Protein AF-A0A1M7YR00-F1 (afdb_monomer)

Organism: NCBI:txid1117707

Structure (mmCIF, N/CA/C/O backbone):
data_AF-A0A1M7YR00-F1
#
_entry.id   AF-A0A1M7YR00-F1
#
loop_
_atom_site.group_PDB
_atom_site.id
_atom_site.type_symbol
_atom_site.label_atom_id
_atom_site.label_alt_id
_atom_site.label_comp_id
_atom_site.label_asym_id
_atom_site.label_entity_id
_atom_site.label_seq_id
_atom_site.pdbx_PDB_ins_code
_atom_site.Cartn_x
_atom_site.Cartn_y
_atom_site.Cartn_z
_atom_site.occupancy
_atom_site.B_iso_or_equiv
_atom_site.auth_seq_id
_atom_site.auth_comp_id
_atom_site.auth_asym_id
_atom_site.auth_atom_id
_atom_site.pdbx_PDB_model_num
ATOM 1 N N . MET A 1 1 ? 18.625 -11.834 -16.806 1.00 56.00 1 MET A N 1
ATOM 2 C CA . MET A 1 1 ? 17.921 -10.543 -16.940 1.00 56.00 1 MET A CA 1
ATOM 3 C C . MET A 1 1 ? 16.439 -10.827 -16.865 1.00 56.00 1 MET A C 1
ATOM 5 O O . MET A 1 1 ? 16.011 -11.771 -17.518 1.00 56.00 1 MET A O 1
ATOM 9 N N . ASN A 1 2 ? 15.692 -10.068 -16.066 1.00 70.50 2 ASN A N 1
ATOM 10 C CA . ASN A 1 2 ? 14.231 -10.081 -16.152 1.00 70.50 2 ASN A CA 1
ATOM 11 C C . ASN A 1 2 ? 13.837 -9.461 -17.495 1.00 70.50 2 ASN A C 1
ATOM 13 O O . ASN A 1 2 ? 14.448 -8.477 -17.911 1.00 70.50 2 ASN A O 1
ATOM 17 N N . THR A 1 3 ? 12.855 -10.032 -18.185 1.00 88.00 3 THR A N 1
ATOM 18 C CA . THR A 1 3 ? 12.328 -9.400 -19.399 1.00 88.00 3 THR A CA 1
ATOM 19 C C . THR A 1 3 ? 11.477 -8.184 -19.024 1.00 88.00 3 THR A C 1
ATOM 21 O O . THR A 1 3 ? 10.956 -8.103 -17.909 1.00 88.00 3 THR A O 1
ATOM 24 N N . ILE A 1 4 ? 11.276 -7.245 -19.956 1.00 89.19 4 ILE A N 1
ATOM 25 C CA . ILE A 1 4 ? 10.345 -6.120 -19.749 1.00 89.19 4 ILE A CA 1
ATOM 26 C C . ILE A 1 4 ? 8.955 -6.644 -19.354 1.00 89.19 4 ILE A C 1
ATOM 28 O O . ILE A 1 4 ? 8.315 -6.084 -18.471 1.00 89.19 4 ILE A O 1
ATOM 32 N N . THR A 1 5 ? 8.510 -7.761 -19.935 1.00 91.12 5 THR A N 1
ATOM 33 C CA . THR A 1 5 ? 7.241 -8.412 -19.580 1.00 91.12 5 THR A CA 1
ATOM 34 C C . THR A 1 5 ? 7.203 -8.876 -18.120 1.00 91.12 5 THR A C 1
ATOM 36 O O . THR A 1 5 ? 6.190 -8.678 -17.443 1.00 91.12 5 THR A O 1
ATOM 39 N N . ASP A 1 6 ? 8.299 -9.436 -17.601 1.00 94.12 6 ASP A N 1
ATOM 40 C CA . ASP A 1 6 ? 8.395 -9.848 -16.194 1.00 94.12 6 ASP A CA 1
ATOM 41 C C . ASP A 1 6 ? 8.349 -8.640 -15.255 1.00 94.12 6 ASP A C 1
ATOM 43 O O . ASP A 1 6 ? 7.651 -8.665 -14.239 1.00 94.12 6 ASP A O 1
ATOM 47 N N . LEU A 1 7 ? 9.060 -7.563 -15.604 1.00 94.62 7 LEU A N 1
ATOM 48 C CA . LEU A 1 7 ? 9.074 -6.323 -14.828 1.00 94.62 7 LEU A CA 1
ATOM 49 C C . LEU A 1 7 ? 7.697 -5.645 -14.816 1.00 94.62 7 LEU A C 1
ATOM 51 O O . LEU A 1 7 ? 7.225 -5.223 -13.761 1.00 94.62 7 LEU A O 1
ATOM 55 N N . VAL A 1 8 ? 7.004 -5.608 -15.958 1.00 93.94 8 VAL A N 1
ATOM 56 C CA . VAL A 1 8 ? 5.628 -5.094 -16.066 1.00 93.94 8 VAL A CA 1
ATOM 57 C C . VAL A 1 8 ? 4.658 -5.931 -15.231 1.00 93.94 8 VAL A C 1
ATOM 59 O O . VAL A 1 8 ? 3.792 -5.384 -14.548 1.00 93.94 8 VAL A O 1
ATOM 62 N N . THR A 1 9 ? 4.816 -7.255 -15.228 1.00 95.50 9 THR A N 1
ATOM 63 C CA . THR A 1 9 ? 3.995 -8.145 -14.395 1.00 95.50 9 THR A CA 1
ATOM 64 C C . THR A 1 9 ? 4.200 -7.843 -12.910 1.00 95.50 9 THR A C 1
ATOM 66 O O . THR A 1 9 ? 3.224 -7.662 -12.180 1.00 95.50 9 THR A O 1
ATOM 69 N N . GLN A 1 10 ? 5.453 -7.693 -12.472 1.00 96.06 10 GLN A N 1
ATOM 70 C CA . GLN A 1 10 ? 5.785 -7.314 -11.095 1.00 96.06 10 GLN A CA 1
ATOM 71 C C . GLN A 1 10 ? 5.244 -5.928 -10.724 1.00 96.06 10 GLN A C 1
ATOM 73 O O . GLN A 1 10 ? 4.678 -5.761 -9.641 1.00 96.06 10 GLN A O 1
ATOM 78 N N . LEU A 1 11 ? 5.345 -4.946 -11.626 1.00 95.50 11 LEU A N 1
ATOM 79 C CA . LEU A 1 11 ? 4.795 -3.603 -11.432 1.00 95.50 11 LEU A CA 1
ATOM 80 C C . LEU A 1 11 ? 3.276 -3.645 -11.228 1.00 95.50 11 LEU A C 1
ATOM 82 O O . LEU A 1 11 ? 2.754 -2.989 -10.321 1.00 95.50 11 LEU A O 1
ATOM 86 N N . ASN A 1 12 ? 2.568 -4.429 -12.042 1.00 94.94 12 ASN A N 1
ATOM 87 C CA . ASN A 1 12 ? 1.123 -4.605 -11.927 1.00 94.94 12 ASN A CA 1
ATOM 88 C C . ASN A 1 12 ? 0.747 -5.259 -10.593 1.00 94.94 12 ASN A C 1
ATOM 90 O O . ASN A 1 12 ? -0.147 -4.768 -9.900 1.00 94.94 12 ASN A O 1
ATOM 94 N N . SER A 1 13 ? 1.466 -6.307 -10.182 1.00 96.12 13 SER A N 1
ATOM 95 C CA . SER A 1 13 ? 1.266 -6.956 -8.883 1.00 96.12 13 SER A CA 1
ATOM 96 C C . SER A 1 13 ? 1.514 -6.003 -7.710 1.00 96.12 13 SER A C 1
ATOM 98 O O . SER A 1 13 ? 0.684 -5.930 -6.805 1.00 96.12 13 SER A O 1
ATOM 100 N N . ALA A 1 14 ? 2.601 -5.227 -7.729 1.00 96.19 14 ALA A N 1
ATOM 101 C CA . ALA A 1 14 ? 2.906 -4.249 -6.681 1.00 96.19 14 ALA A CA 1
ATOM 102 C C . ALA A 1 14 ? 1.862 -3.118 -6.628 1.00 96.19 14 ALA A C 1
ATOM 104 O O . ALA A 1 14 ? 1.433 -2.699 -5.550 1.00 96.19 14 ALA A O 1
ATOM 105 N N . THR A 1 15 ? 1.394 -2.659 -7.791 1.00 95.81 15 THR A N 1
ATOM 106 C CA . THR A 1 15 ? 0.331 -1.649 -7.897 1.00 95.81 15 THR A CA 1
ATOM 107 C C . THR A 1 15 ? -0.990 -2.166 -7.331 1.00 95.81 15 THR A C 1
ATOM 109 O O . THR A 1 15 ? -1.667 -1.451 -6.585 1.00 95.81 15 THR A O 1
ATOM 112 N N . GLN A 1 16 ? -1.343 -3.420 -7.628 1.00 96.50 16 GLN A N 1
ATOM 113 C CA . GLN A 1 16 ? -2.528 -4.060 -7.067 1.00 96.50 16 GLN A CA 1
ATOM 114 C C . GLN A 1 16 ? -2.396 -4.241 -5.549 1.00 96.50 16 GLN A C 1
ATOM 116 O O . GLN A 1 16 ? -3.309 -3.865 -4.818 1.00 96.50 16 GLN A O 1
ATOM 121 N N . ALA A 1 17 ? -1.236 -4.684 -5.058 1.00 96.44 17 ALA A N 1
ATOM 122 C CA . ALA A 1 17 ? -0.972 -4.811 -3.625 1.00 96.44 17 ALA A CA 1
ATOM 123 C C . ALA A 1 17 ? -1.123 -3.471 -2.882 1.00 96.44 17 ALA A C 1
ATOM 125 O O . ALA A 1 17 ? -1.706 -3.421 -1.798 1.00 96.44 17 ALA A O 1
ATOM 126 N N . LEU A 1 18 ? -0.667 -2.359 -3.475 1.00 97.25 18 LEU A N 1
ATOM 127 C CA . LEU A 1 18 ? -0.867 -1.026 -2.901 1.00 97.25 18 LEU A CA 1
ATOM 128 C C . LEU A 1 18 ? -2.353 -0.649 -2.828 1.00 97.25 18 LEU A C 1
ATOM 130 O O . LEU A 1 18 ? -2.796 -0.046 -1.847 1.00 97.25 18 LEU A O 1
ATOM 134 N N . LYS A 1 19 ? -3.127 -0.982 -3.865 1.00 96.75 19 LYS A N 1
ATOM 135 C CA . LYS A 1 19 ? -4.572 -0.728 -3.911 1.00 96.75 19 LYS A CA 1
ATOM 136 C C . LYS A 1 19 ? -5.313 -1.545 -2.851 1.00 96.75 19 LYS A C 1
ATOM 138 O O . LYS A 1 19 ? -6.115 -0.973 -2.112 1.00 96.75 19 LYS A O 1
ATOM 143 N N . ASP A 1 20 ? -4.996 -2.829 -2.734 1.00 97.75 20 ASP A N 1
ATOM 144 C CA . ASP A 1 20 ? -5.595 -3.729 -1.747 1.00 97.75 20 ASP A CA 1
ATOM 145 C C . ASP A 1 20 ? -5.273 -3.273 -0.320 1.00 97.75 20 ASP A C 1
ATOM 147 O O . ASP A 1 20 ? -6.165 -3.167 0.522 1.00 97.75 20 ASP A O 1
ATOM 151 N N . HIS A 1 21 ? -4.020 -2.885 -0.063 1.00 97.31 21 HIS A N 1
ATOM 152 C CA . HIS A 1 21 ? -3.605 -2.337 1.230 1.00 97.31 21 HIS A CA 1
ATOM 153 C C . HIS A 1 21 ? -4.358 -1.048 1.586 1.00 97.31 21 HIS A C 1
ATOM 155 O O . HIS A 1 21 ? -4.816 -0.878 2.717 1.00 97.31 21 HIS A O 1
ATOM 161 N N . ARG A 1 22 ? -4.562 -0.141 0.619 1.00 96.25 22 ARG A N 1
ATOM 162 C CA . ARG A 1 22 ? -5.374 1.074 0.825 1.00 96.25 22 ARG A CA 1
ATOM 163 C C . ARG A 1 22 ? -6.828 0.741 1.160 1.00 96.25 22 ARG A C 1
ATOM 165 O O . ARG A 1 22 ? -7.412 1.386 2.033 1.00 96.25 22 ARG A O 1
ATOM 172 N N . GLN A 1 23 ? -7.406 -0.261 0.502 1.00 97.19 23 GLN A N 1
ATOM 173 C CA . GLN A 1 23 ? -8.764 -0.718 0.788 1.00 97.19 23 GLN A CA 1
ATOM 174 C C . GLN A 1 23 ? -8.879 -1.352 2.185 1.00 97.19 23 GLN A C 1
ATOM 176 O O . GLN A 1 23 ? -9.842 -1.078 2.910 1.00 97.19 23 GLN A O 1
ATOM 181 N N . ASP A 1 24 ? -7.889 -2.140 2.607 1.00 96.69 24 ASP A N 1
ATOM 182 C CA . ASP A 1 24 ? -7.823 -2.677 3.971 1.00 96.69 24 ASP A CA 1
ATOM 183 C C . ASP A 1 24 ? -7.717 -1.547 5.007 1.00 96.69 24 ASP A C 1
ATOM 185 O O . ASP A 1 24 ? -8.474 -1.517 5.979 1.00 96.69 24 ASP A O 1
ATOM 189 N N . CYS A 1 25 ? -6.874 -0.539 4.761 1.00 97.25 25 CYS A N 1
ATOM 190 C CA . CYS A 1 25 ? -6.770 0.639 5.625 1.00 97.25 25 CYS A CA 1
ATOM 191 C C . CYS A 1 25 ? -8.104 1.391 5.746 1.00 97.25 25 CYS A C 1
ATOM 193 O O . CYS A 1 25 ? -8.496 1.786 6.848 1.00 97.25 25 CYS A O 1
ATOM 195 N N . ALA A 1 26 ? -8.844 1.551 4.644 1.00 97.00 26 ALA A N 1
ATOM 196 C CA . ALA A 1 26 ? -10.173 2.162 4.664 1.00 97.00 26 ALA A CA 1
ATOM 197 C C . ALA A 1 26 ? -11.168 1.332 5.498 1.00 97.00 26 ALA A C 1
ATOM 199 O O . ALA A 1 26 ? -11.933 1.880 6.297 1.00 97.00 26 ALA A O 1
ATOM 200 N N . THR A 1 27 ? -11.104 0.005 5.378 1.00 97.50 27 THR A N 1
ATOM 201 C CA . THR A 1 27 ? -11.935 -0.930 6.149 1.00 97.50 27 THR A CA 1
ATOM 202 C C . THR A 1 27 ? -11.626 -0.852 7.645 1.00 97.50 27 THR A C 1
ATOM 204 O O . THR A 1 27 ? -12.537 -0.690 8.459 1.00 97.50 27 THR A O 1
ATOM 207 N N . LYS A 1 28 ? -10.345 -0.879 8.034 1.00 97.44 28 LYS A N 1
ATOM 208 C CA . LYS A 1 28 ? -9.934 -0.718 9.438 1.00 97.44 28 LYS A CA 1
ATOM 209 C C . LYS A 1 28 ? -10.301 0.658 9.993 1.00 97.44 28 LYS A C 1
ATOM 211 O O . LYS A 1 28 ? -10.737 0.748 11.135 1.00 97.44 28 LYS A O 1
ATOM 216 N N . THR A 1 29 ? -10.211 1.712 9.182 1.00 97.56 29 THR A N 1
ATOM 217 C CA . THR A 1 29 ? -10.658 3.063 9.566 1.00 97.56 29 THR A CA 1
ATOM 218 C C . THR A 1 29 ? -12.148 3.085 9.902 1.00 97.56 29 THR A C 1
ATOM 220 O O . THR A 1 29 ? -12.552 3.641 10.921 1.00 97.56 29 THR A O 1
ATOM 223 N N . ARG A 1 30 ? -12.984 2.438 9.080 1.00 98.06 30 ARG A N 1
ATOM 224 C CA . ARG A 1 30 ? -14.413 2.282 9.380 1.00 98.06 30 ARG A CA 1
ATOM 225 C C . ARG A 1 30 ? -14.624 1.493 10.673 1.00 98.06 30 ARG A C 1
ATOM 227 O O . ARG A 1 30 ? -15.429 1.903 11.504 1.00 98.06 30 ARG A O 1
ATOM 234 N N . ARG A 1 31 ? -13.862 0.414 10.872 1.00 97.44 31 ARG A N 1
ATOM 235 C CA . ARG A 1 31 ? -13.944 -0.407 12.083 1.00 97.44 31 ARG A CA 1
ATOM 236 C C . ARG A 1 31 ? -13.604 0.371 13.355 1.00 97.44 31 ARG A C 1
ATOM 238 O O . ARG A 1 31 ? -14.264 0.164 14.368 1.00 97.44 31 ARG A O 1
ATOM 245 N N . VAL A 1 32 ? -12.624 1.274 13.305 1.00 98.12 32 VAL A N 1
ATOM 246 C CA . VAL A 1 32 ? -12.309 2.182 14.421 1.00 98.12 32 VAL A CA 1
ATOM 247 C C . VAL A 1 32 ? -13.533 3.019 14.793 1.00 98.12 32 VAL A C 1
ATOM 249 O O . VAL A 1 32 ? -13.934 2.992 15.949 1.00 98.12 32 VAL A O 1
ATOM 252 N N . ARG A 1 33 ? -14.204 3.652 13.821 1.00 97.81 33 ARG A N 1
ATOM 253 C CA . ARG A 1 33 ? -15.41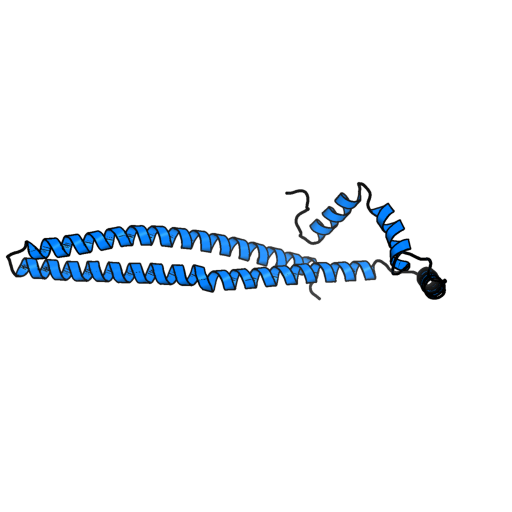1 4.469 14.077 1.00 97.81 33 ARG A CA 1
ATOM 254 C C . ARG A 1 33 ? -16.562 3.663 14.687 1.00 97.81 33 ARG A C 1
ATOM 256 O O . ARG A 1 33 ? -17.273 4.138 15.573 1.00 97.81 33 ARG A O 1
ATOM 263 N N . GLU A 1 34 ? -16.752 2.430 14.219 1.00 98.06 34 GLU A N 1
ATOM 264 C CA . GLU A 1 34 ? -17.750 1.510 14.780 1.00 98.06 34 GLU A CA 1
ATOM 265 C C . GLU A 1 34 ? -17.428 1.148 16.236 1.00 98.06 34 GLU A C 1
ATOM 267 O O . GLU A 1 34 ? -18.318 1.137 17.087 1.00 98.06 34 GLU A O 1
ATOM 272 N N . LEU A 1 35 ? -16.156 0.875 16.539 1.00 98.19 35 LEU A N 1
ATOM 273 C CA . LEU A 1 35 ? -15.712 0.578 17.899 1.00 98.19 35 LEU A CA 1
ATOM 274 C C . LEU A 1 35 ? -15.784 1.804 18.811 1.00 98.19 35 LEU A C 1
ATOM 276 O O . LEU A 1 35 ? -16.170 1.652 19.962 1.00 98.19 35 LEU A O 1
ATOM 280 N N . GLU A 1 36 ? -15.483 3.004 18.318 1.00 98.00 36 GLU A N 1
ATOM 281 C CA . GLU A 1 36 ? -15.646 4.259 19.066 1.00 98.00 36 GLU A CA 1
ATOM 282 C C . GLU A 1 36 ? -17.115 4.490 19.448 1.00 98.00 36 GLU A C 1
ATOM 284 O O . GLU A 1 36 ? -17.420 4.818 20.595 1.00 98.00 36 GLU A O 1
ATOM 289 N N . SER A 1 37 ? -18.041 4.220 18.523 1.00 98.00 37 SER A N 1
ATOM 290 C CA . SER A 1 37 ? -19.483 4.285 18.798 1.00 98.00 37 SER A CA 1
ATOM 291 C C . SER A 1 37 ? -19.906 3.243 19.841 1.00 98.00 37 SER A C 1
ATOM 293 O O . SER A 1 37 ? -20.638 3.552 20.781 1.00 98.00 37 SER A O 1
ATOM 295 N N . LYS A 1 38 ? -19.401 2.006 19.725 1.00 97.75 38 LYS A N 1
ATOM 296 C CA . LYS A 1 38 ? -19.640 0.944 20.714 1.00 97.75 38 LYS A CA 1
ATOM 297 C C . LYS A 1 38 ? -19.063 1.302 22.086 1.00 97.75 38 LYS A C 1
ATOM 299 O O . LYS A 1 38 ? -19.700 1.036 23.100 1.00 97.75 38 LYS A O 1
ATOM 304 N N . LEU A 1 39 ? -17.879 1.905 22.123 1.00 98.12 39 LEU A N 1
ATOM 305 C CA . LEU A 1 39 ? -17.224 2.334 23.352 1.00 98.12 39 LEU A CA 1
ATOM 306 C C . LEU A 1 39 ? -18.060 3.387 24.084 1.00 98.12 39 LEU A C 1
ATOM 308 O O . LEU A 1 39 ? -18.193 3.301 25.300 1.00 98.12 39 LEU A O 1
ATOM 312 N N . ALA A 1 40 ? -18.653 4.339 23.359 1.00 97.75 40 ALA A N 1
ATOM 313 C CA . ALA A 1 40 ? -19.548 5.333 23.949 1.00 97.75 40 ALA A CA 1
ATOM 314 C C . ALA A 1 40 ? -20.765 4.678 24.627 1.00 97.75 40 ALA A C 1
ATOM 316 O O . ALA A 1 40 ? -21.095 5.027 25.759 1.00 97.75 40 ALA A O 1
ATOM 317 N N . LEU A 1 41 ? -21.375 3.677 23.980 1.00 97.44 41 LEU A N 1
ATOM 318 C CA . LEU A 1 41 ? -22.480 2.908 24.566 1.00 97.44 41 LEU A CA 1
ATOM 319 C C . LEU A 1 41 ? -22.040 2.133 25.813 1.00 97.44 41 LEU A C 1
ATOM 321 O O . LEU A 1 41 ? -22.708 2.207 26.838 1.00 97.44 41 LEU A O 1
ATOM 325 N N . LEU A 1 42 ? -20.897 1.442 25.754 1.00 97.38 42 LEU A N 1
ATOM 326 C CA . LEU A 1 42 ? -20.358 0.694 26.896 1.00 97.38 42 LEU A CA 1
ATOM 327 C C . LEU A 1 42 ? -20.015 1.609 28.082 1.00 97.38 42 LEU A C 1
ATOM 329 O O . LEU A 1 42 ? -20.233 1.234 29.228 1.00 97.38 42 LEU A O 1
ATOM 333 N N . LYS A 1 43 ? -19.508 2.821 27.828 1.00 97.38 43 LYS A N 1
ATOM 334 C CA . LYS A 1 43 ? -19.265 3.816 28.883 1.00 97.38 43 LYS A CA 1
ATOM 335 C C . LYS A 1 43 ? -20.569 4.302 29.517 1.00 97.38 43 LYS A C 1
ATOM 337 O O . LYS A 1 43 ? -20.625 4.442 30.734 1.00 97.38 43 LYS A O 1
ATOM 342 N N . GLY A 1 44 ? -21.618 4.510 28.720 1.00 97.12 44 GLY A N 1
ATOM 343 C CA . GLY A 1 44 ? -22.956 4.814 29.240 1.00 97.12 44 GLY A CA 1
ATOM 344 C C . GLY A 1 44 ? -23.531 3.681 30.098 1.00 97.12 44 GLY A C 1
ATOM 345 O O . GLY A 1 44 ? -24.109 3.935 31.149 1.00 97.12 44 GLY A O 1
ATOM 346 N N . ASP A 1 45 ? -23.313 2.434 29.684 1.00 95.44 45 ASP A N 1
ATOM 347 C CA . ASP A 1 45 ? -23.753 1.225 30.386 1.00 95.44 45 ASP A CA 1
ATOM 348 C C . ASP A 1 45 ? -23.077 1.051 31.760 1.00 95.44 45 ASP A C 1
ATOM 350 O O . ASP A 1 45 ? -23.734 0.713 32.747 1.00 95.44 45 ASP A O 1
ATOM 354 N N . VAL A 1 46 ? -21.776 1.357 31.837 1.00 96.62 46 VAL A N 1
ATOM 355 C CA . VAL A 1 46 ? -21.016 1.417 33.097 1.00 96.62 46 VAL A CA 1
ATOM 356 C C . VAL A 1 46 ? -21.597 2.482 34.028 1.00 96.62 46 VAL A C 1
ATOM 358 O O . VAL A 1 46 ? -21.932 2.161 35.164 1.00 96.62 46 VAL A O 1
ATOM 361 N N . LEU A 1 47 ? -21.800 3.712 33.541 1.00 95.44 47 LEU A N 1
ATOM 362 C CA . LEU A 1 47 ? -22.369 4.805 34.344 1.00 95.44 47 LEU A CA 1
ATOM 363 C C . LEU A 1 47 ? -23.774 4.471 34.869 1.00 95.44 47 LEU A C 1
ATOM 365 O O . LEU A 1 47 ? -24.108 4.769 36.019 1.00 95.44 47 LEU A O 1
ATOM 369 N N . SER A 1 48 ? -24.603 3.833 34.039 1.00 94.38 48 SER A N 1
ATOM 370 C CA . SER A 1 48 ? -25.939 3.389 34.444 1.00 94.38 48 SER A CA 1
ATOM 371 C C . SER A 1 48 ? -25.865 2.378 35.590 1.00 94.38 48 SER A C 1
ATOM 373 O O . SER A 1 48 ? -26.594 2.520 36.569 1.00 94.38 48 SER A O 1
ATOM 375 N N . ARG A 1 49 ? -24.953 1.400 35.509 1.00 93.38 49 ARG A N 1
ATOM 376 C CA . ARG A 1 49 ? -24.753 0.390 36.563 1.00 93.38 49 ARG A CA 1
ATOM 377 C C . ARG A 1 49 ? -24.172 0.966 37.845 1.00 93.38 49 ARG A C 1
ATOM 379 O O . ARG A 1 49 ? -24.599 0.588 38.930 1.00 93.38 49 ARG A O 1
ATOM 386 N N . GLU A 1 50 ? -23.234 1.904 37.739 1.00 93.56 50 GLU A N 1
ATOM 387 C CA . GLU A 1 50 ? -22.725 2.640 38.904 1.00 93.56 50 GLU A CA 1
ATOM 388 C C . GLU A 1 50 ? -23.857 3.380 39.625 1.00 93.56 50 GLU A C 1
ATOM 390 O O . GLU A 1 50 ? -23.915 3.390 40.854 1.00 93.56 50 GLU A O 1
ATOM 395 N N . THR A 1 51 ? -24.789 3.959 38.865 1.00 93.31 51 THR A N 1
ATOM 396 C CA . THR A 1 51 ? -25.959 4.648 39.422 1.00 93.31 51 THR A CA 1
ATOM 397 C C . THR A 1 51 ? -26.937 3.666 40.072 1.00 93.31 51 THR A C 1
ATOM 399 O O . THR A 1 51 ? -27.419 3.928 41.172 1.00 93.31 51 THR A O 1
ATOM 402 N N . GLU A 1 52 ? -27.199 2.527 39.428 1.00 91.88 52 GLU A N 1
ATOM 403 C CA . GLU A 1 52 ? -28.093 1.475 39.924 1.00 91.88 52 GLU A CA 1
ATOM 404 C C . GLU A 1 52 ? -27.628 0.916 41.273 1.00 91.88 52 GLU A C 1
ATOM 406 O O . GLU A 1 52 ? -28.425 0.851 42.208 1.00 91.88 52 GLU A O 1
ATOM 411 N N . ILE A 1 53 ? -26.332 0.615 41.422 1.00 93.12 53 ILE A N 1
ATOM 412 C CA . ILE A 1 53 ? -25.755 0.099 42.676 1.00 93.12 53 ILE A CA 1
ATOM 413 C C . ILE A 1 53 ? -26.059 1.018 43.866 1.00 93.12 53 ILE A C 1
ATOM 415 O O . ILE A 1 53 ? -26.348 0.527 44.955 1.00 93.12 53 ILE A O 1
ATOM 419 N N . ASN A 1 54 ? -26.052 2.340 43.667 1.00 89.19 54 ASN A N 1
ATOM 420 C CA . ASN A 1 54 ? -26.334 3.310 44.732 1.00 89.19 54 ASN A CA 1
ATOM 421 C C . ASN A 1 54 ? -27.809 3.335 45.173 1.00 89.19 54 ASN A C 1
ATOM 423 O O . ASN A 1 54 ? -28.129 3.943 46.192 1.00 89.19 54 ASN A O 1
ATOM 427 N N . SER A 1 55 ? -28.703 2.708 44.404 1.00 90.88 55 SER A N 1
ATOM 428 C CA . SER A 1 55 ? -30.141 2.620 44.688 1.00 90.88 55 SER A CA 1
ATOM 429 C C . SER A 1 55 ? -30.582 1.265 45.252 1.00 90.88 55 SER A C 1
ATOM 431 O O . SER A 1 55 ? -31.745 1.111 45.624 1.00 90.88 55 SER A O 1
ATOM 433 N N . LEU A 1 56 ? -29.668 0.292 45.330 1.00 92.19 56 LEU A N 1
ATOM 434 C CA . LEU A 1 56 ? -29.935 -1.046 45.852 1.00 92.19 56 LEU A CA 1
ATOM 435 C C . LEU A 1 56 ? -29.710 -1.102 47.367 1.00 92.19 56 LEU A C 1
ATOM 437 O O . LEU A 1 56 ? -28.745 -0.548 47.892 1.00 92.19 56 LEU A O 1
ATOM 441 N N . PHE A 1 57 ? -30.593 -1.818 48.061 1.00 85.50 57 PHE A N 1
ATOM 442 C CA . PHE A 1 57 ? -30.547 -1.974 49.520 1.00 85.50 57 PHE A CA 1
ATOM 443 C C . PHE A 1 57 ? -30.314 -3.425 49.959 1.00 85.50 57 PHE A C 1
ATOM 445 O O . PHE A 1 57 ? -29.785 -3.652 51.046 1.00 85.50 57 PHE A O 1
ATOM 452 N N . GLU A 1 58 ? -30.657 -4.401 49.111 1.00 93.44 58 GLU A N 1
ATOM 453 C CA . GLU A 1 58 ? -30.466 -5.822 49.400 1.00 93.44 58 GLU A CA 1
ATOM 454 C C . GLU A 1 58 ? -29.028 -6.273 49.081 1.00 93.44 58 GLU A C 1
ATOM 456 O O . GLU A 1 58 ? -28.556 -6.080 47.954 1.00 93.44 58 GLU A O 1
ATOM 461 N N . PRO A 1 59 ? -28.312 -6.917 50.027 1.00 89.50 59 PRO A N 1
ATOM 462 C CA . PRO A 1 59 ? -26.919 -7.320 49.825 1.00 89.50 59 PRO A CA 1
ATOM 463 C C . PRO A 1 59 ? -26.687 -8.249 48.624 1.00 89.50 59 PRO A C 1
ATOM 465 O O . PRO A 1 59 ? -25.652 -8.148 47.967 1.00 89.50 59 PRO A O 1
ATOM 468 N N . SER A 1 60 ? -27.632 -9.146 48.316 1.00 90.75 60 SER A N 1
ATOM 469 C CA . SER A 1 60 ? -27.539 -10.054 47.161 1.00 90.75 60 SER A CA 1
ATOM 470 C C . SER A 1 60 ? -27.618 -9.319 45.823 1.00 90.75 60 SER A C 1
ATOM 472 O O . SER A 1 60 ? -26.917 -9.675 44.870 1.00 90.75 60 SER A O 1
ATOM 474 N N . ASP A 1 61 ? -28.445 -8.279 45.762 1.00 92.00 61 ASP A N 1
ATOM 475 C CA . ASP A 1 61 ? -28.681 -7.503 44.547 1.00 92.00 61 ASP A CA 1
ATOM 476 C C . ASP A 1 61 ? -27.490 -6.582 44.282 1.00 92.00 61 ASP A C 1
ATOM 478 O O . ASP A 1 61 ? -27.005 -6.503 43.153 1.00 92.00 61 ASP A O 1
ATOM 482 N N . VAL A 1 62 ? -26.936 -5.980 45.342 1.00 92.12 62 VAL A N 1
ATOM 483 C CA . VAL A 1 62 ? -25.695 -5.193 45.275 1.00 92.12 62 VAL A CA 1
ATOM 484 C C . VAL A 1 62 ? -24.551 -6.022 44.692 1.00 92.12 62 VAL A C 1
ATOM 486 O O . VAL A 1 62 ? -23.822 -5.544 43.822 1.00 92.12 62 VAL A O 1
ATOM 489 N N . GLU A 1 63 ? -24.390 -7.272 45.127 1.00 92.62 63 GLU A N 1
ATOM 490 C CA . GLU A 1 63 ? -23.264 -8.098 44.684 1.00 92.62 63 GLU A CA 1
ATOM 491 C C . GLU A 1 63 ? -23.423 -8.635 43.261 1.00 92.62 63 GLU A C 1
ATOM 493 O O . GLU A 1 63 ? -22.445 -8.731 42.505 1.00 92.62 63 GLU A O 1
ATOM 498 N N . THR A 1 64 ? -24.666 -8.875 42.847 1.00 94.19 64 THR A N 1
ATOM 499 C CA . THR A 1 64 ? -25.000 -9.143 41.445 1.00 94.19 64 THR A CA 1
ATOM 500 C C . THR A 1 64 ? -24.660 -7.929 40.576 1.00 94.19 64 THR A C 1
ATOM 502 O O . THR A 1 64 ? -23.905 -8.058 39.609 1.00 94.19 64 THR A O 1
ATOM 505 N N . ALA A 1 65 ? -25.107 -6.733 40.969 1.00 93.25 65 ALA A N 1
ATOM 506 C CA . ALA A 1 65 ? -24.859 -5.496 40.234 1.00 93.25 65 ALA A CA 1
ATOM 507 C C . ALA A 1 65 ? -23.362 -5.139 40.150 1.00 93.25 65 ALA A C 1
ATOM 509 O O . ALA A 1 65 ? -22.877 -4.758 39.083 1.00 93.25 65 ALA A O 1
ATOM 510 N N . LYS A 1 66 ? -22.576 -5.349 41.219 1.00 94.38 66 LYS A N 1
ATOM 511 C CA . LYS A 1 66 ? -21.107 -5.189 41.170 1.00 94.38 66 LYS A CA 1
ATOM 512 C C . LYS A 1 66 ? -20.442 -6.152 40.192 1.00 94.38 66 LYS A C 1
ATOM 514 O O . LYS A 1 66 ? -19.515 -5.764 39.480 1.00 94.38 66 LYS A O 1
ATOM 519 N N . THR A 1 67 ? -20.905 -7.400 40.141 1.00 95.06 67 THR A N 1
ATOM 520 C CA . THR A 1 67 ? -20.383 -8.399 39.198 1.00 95.06 67 THR A CA 1
ATOM 521 C C . THR A 1 67 ? -20.658 -7.981 37.753 1.00 95.06 67 THR A C 1
ATOM 523 O O . THR A 1 67 ? -19.795 -8.125 36.884 1.00 95.06 67 THR A O 1
ATOM 526 N N . GLU A 1 68 ? -21.840 -7.434 37.474 1.00 95.12 68 GLU A N 1
ATOM 527 C CA . GLU A 1 68 ? -22.162 -6.900 36.151 1.00 95.12 68 GLU A CA 1
ATOM 528 C C . GLU A 1 68 ? -21.366 -5.641 35.804 1.00 95.12 68 GLU A C 1
ATOM 530 O O . GLU A 1 68 ? -20.859 -5.534 34.686 1.00 95.12 68 GLU A O 1
ATOM 535 N N . LEU A 1 69 ? -21.191 -4.723 36.759 1.00 96.19 69 LEU A N 1
ATOM 536 C CA . LEU A 1 69 ? -20.355 -3.535 36.588 1.00 96.19 69 LEU A CA 1
ATOM 537 C C . LEU A 1 69 ? -18.911 -3.917 36.234 1.00 96.19 69 LEU A C 1
ATOM 539 O O . LEU A 1 69 ? -18.309 -3.312 35.341 1.00 96.19 69 LEU A O 1
ATOM 543 N N . LEU A 1 70 ? -18.362 -4.949 36.883 1.00 96.62 70 LEU A N 1
ATOM 544 C CA . LEU A 1 70 ? -17.033 -5.469 36.568 1.00 96.62 70 LEU A CA 1
ATOM 545 C C . LEU A 1 70 ? -16.958 -5.949 35.108 1.00 96.62 70 LEU A C 1
ATOM 547 O O . LEU A 1 70 ? -16.066 -5.526 34.372 1.00 96.62 70 LEU A O 1
ATOM 551 N N . LYS A 1 71 ? -17.930 -6.753 34.656 1.00 96.06 71 LYS A N 1
ATOM 552 C CA . LYS A 1 71 ? -18.000 -7.249 33.266 1.00 96.06 71 LYS A CA 1
ATOM 553 C C . LYS A 1 71 ? -18.138 -6.117 32.241 1.00 96.06 71 LYS A C 1
ATOM 555 O O . LYS A 1 71 ? -17.494 -6.146 31.186 1.00 96.06 71 LYS A O 1
ATOM 560 N N . ALA A 1 72 ? -18.961 -5.110 32.535 1.00 95.25 72 ALA A N 1
ATOM 561 C CA . ALA A 1 72 ? -19.127 -3.936 31.679 1.00 95.25 72 ALA A CA 1
ATOM 562 C C . ALA A 1 72 ? -17.814 -3.135 31.585 1.00 95.25 72 ALA A C 1
ATOM 564 O O . ALA A 1 72 ? -17.368 -2.778 30.492 1.00 95.25 72 ALA A O 1
ATOM 565 N N . THR A 1 73 ? -17.121 -2.960 32.713 1.00 97.12 73 THR A N 1
ATOM 566 C CA . THR A 1 73 ? -15.813 -2.290 32.784 1.00 97.12 73 THR A CA 1
ATOM 567 C C . THR A 1 73 ? -14.733 -3.045 32.000 1.00 97.12 73 THR A C 1
ATOM 569 O O . THR A 1 73 ? -13.936 -2.439 31.281 1.00 97.12 73 THR A O 1
ATOM 572 N N . GLU A 1 74 ? -14.699 -4.375 32.085 1.00 97.81 74 GLU A N 1
ATOM 573 C CA . GLU A 1 74 ? -13.790 -5.210 31.288 1.00 97.81 74 GLU A CA 1
ATOM 574 C C . GLU A 1 74 ? -14.081 -5.113 29.784 1.00 97.81 74 GLU A C 1
ATOM 576 O O . GLU A 1 74 ? -13.155 -5.082 28.963 1.00 97.81 74 GLU A O 1
ATOM 581 N N . SER A 1 75 ? -15.358 -4.995 29.413 1.00 96.81 75 SER A N 1
ATOM 582 C CA . SER A 1 75 ? -15.782 -4.788 28.025 1.00 96.81 75 SER A CA 1
ATOM 583 C C . SER A 1 75 ? -15.327 -3.430 27.483 1.00 96.81 75 SER A C 1
ATOM 585 O O . SER A 1 75 ? -14.846 -3.365 26.348 1.00 96.81 75 SER A O 1
ATOM 587 N N . VAL A 1 76 ? -15.407 -2.362 28.292 1.00 98.12 76 VAL A N 1
ATOM 588 C CA . VAL A 1 76 ? -14.850 -1.034 27.967 1.00 98.12 76 VAL A CA 1
ATOM 589 C C . VAL A 1 76 ? -13.347 -1.136 27.706 1.00 98.12 76 VAL A C 1
ATOM 591 O O . VAL A 1 76 ? -12.906 -0.791 26.611 1.00 98.12 76 VAL A O 1
ATOM 594 N N . LYS A 1 77 ? -12.574 -1.695 28.649 1.00 97.81 77 LYS A N 1
ATOM 595 C CA . LYS A 1 77 ? -11.110 -1.844 28.519 1.00 97.81 77 LYS A CA 1
ATOM 596 C C . LYS A 1 77 ? -10.714 -2.631 27.268 1.00 97.81 77 LYS A C 1
ATOM 598 O O . LYS A 1 77 ? -9.787 -2.261 26.550 1.00 97.81 77 LYS A O 1
ATOM 603 N N . SER A 1 78 ? -11.434 -3.715 26.986 1.00 97.62 78 SER A N 1
ATOM 604 C CA . SER A 1 78 ? -11.201 -4.541 25.797 1.00 97.62 78 SER A CA 1
ATOM 605 C C . SER A 1 78 ? -11.481 -3.772 24.503 1.00 97.62 78 SER A C 1
ATOM 607 O O . SER A 1 78 ? -10.732 -3.892 23.532 1.00 97.62 78 SER A O 1
ATOM 609 N N . CYS A 1 79 ? -12.539 -2.956 24.488 1.00 98.06 79 CYS A N 1
ATOM 610 C CA . CYS A 1 79 ? -12.889 -2.117 23.347 1.00 98.06 79 CYS A CA 1
ATOM 611 C C . CYS A 1 79 ? -11.866 -0.991 23.127 1.00 98.06 79 CYS A C 1
ATOM 613 O O . CYS A 1 79 ? -11.449 -0.771 21.991 1.00 98.06 79 CYS A O 1
ATOM 615 N N . GLU A 1 80 ? -11.411 -0.327 24.194 1.00 98.25 80 GLU A N 1
ATOM 616 C CA . GLU A 1 80 ? -10.356 0.697 24.140 1.00 98.25 80 GLU A CA 1
AT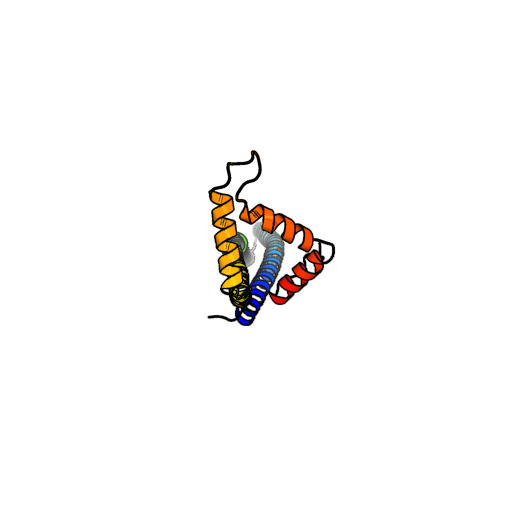OM 617 C C . GLU A 1 80 ? -9.060 0.127 23.565 1.00 98.25 80 GLU A C 1
ATOM 619 O O . GLU A 1 80 ? -8.509 0.683 22.616 1.00 98.25 80 GLU A O 1
ATOM 624 N N . LYS A 1 81 ? -8.633 -1.045 24.046 1.00 98.25 81 LYS A N 1
ATOM 625 C CA . LYS A 1 81 ? -7.437 -1.721 23.532 1.00 98.25 81 LYS A CA 1
ATOM 626 C C . LYS A 1 81 ? -7.569 -2.113 22.057 1.00 98.25 81 LYS A C 1
ATOM 628 O O . LYS A 1 81 ? -6.604 -2.030 21.299 1.00 98.25 81 LYS A O 1
ATOM 633 N N . ALA A 1 82 ? -8.756 -2.537 21.623 1.00 98.00 82 ALA A N 1
ATOM 634 C CA . ALA A 1 82 ? -9.007 -2.842 20.215 1.00 98.00 82 ALA A CA 1
ATOM 635 C C . ALA A 1 82 ? -8.906 -1.589 19.324 1.00 98.00 82 ALA A C 1
ATOM 637 O O . ALA A 1 82 ? -8.324 -1.662 18.239 1.00 98.00 82 ALA A O 1
ATOM 638 N N . ILE A 1 83 ? -9.435 -0.450 19.785 1.00 98.44 83 ILE A N 1
ATOM 639 C CA . ILE A 1 83 ? -9.324 0.844 19.095 1.00 98.44 83 ILE A CA 1
ATOM 640 C C . ILE A 1 83 ? -7.860 1.275 19.012 1.00 98.44 83 ILE A C 1
ATOM 642 O O . ILE A 1 83 ? -7.383 1.569 17.917 1.00 98.44 83 ILE A O 1
ATOM 646 N N . GLU A 1 84 ? -7.138 1.244 20.133 1.00 97.94 84 GLU A N 1
ATOM 647 C CA . GLU A 1 84 ? -5.724 1.619 20.208 1.00 97.94 84 GLU A CA 1
ATOM 648 C C . GLU A 1 84 ? -4.873 0.799 19.229 1.00 97.94 84 GLU A C 1
ATOM 650 O O . GLU A 1 84 ? -4.117 1.358 18.434 1.00 97.94 84 GLU A O 1
ATOM 655 N N . ASN A 1 85 ? -5.040 -0.527 19.219 1.00 97.31 85 ASN A N 1
ATOM 656 C CA . ASN A 1 85 ? -4.312 -1.410 18.308 1.00 97.31 85 ASN A CA 1
ATOM 657 C C . ASN A 1 85 ? -4.564 -1.059 16.833 1.00 97.31 85 ASN A C 1
ATOM 659 O O . ASN A 1 85 ? -3.626 -1.009 16.034 1.00 97.31 85 ASN A O 1
ATOM 663 N N . LEU A 1 86 ? -5.822 -0.801 16.461 1.00 97.69 86 LEU A N 1
ATOM 664 C CA . LEU A 1 86 ? -6.177 -0.434 15.089 1.00 97.69 86 LEU A CA 1
ATOM 665 C C . LEU A 1 86 ? -5.640 0.949 14.708 1.00 97.69 86 LEU A C 1
ATOM 667 O O . LEU A 1 86 ? -5.125 1.118 13.603 1.00 97.69 86 LEU A O 1
ATOM 671 N N . GLN A 1 87 ? -5.718 1.925 15.611 1.00 97.56 87 GLN A N 1
ATOM 672 C CA . GLN A 1 87 ? -5.176 3.265 15.389 1.00 97.56 87 GLN A CA 1
ATOM 673 C C . GLN A 1 87 ? -3.647 3.235 15.249 1.00 97.56 87 GLN A C 1
ATOM 675 O O . GLN A 1 87 ? -3.108 3.858 14.333 1.00 97.56 87 GLN A O 1
ATOM 680 N N . ASN A 1 88 ? -2.948 2.458 16.080 1.00 97.06 88 ASN A N 1
ATOM 681 C CA . ASN A 1 88 ? -1.499 2.271 15.984 1.00 97.06 88 ASN A CA 1
ATOM 682 C C . ASN A 1 88 ? -1.094 1.613 14.659 1.00 97.06 88 ASN A C 1
ATOM 684 O O . ASN A 1 88 ? -0.174 2.094 13.990 1.00 97.06 88 ASN A O 1
ATOM 688 N N . PHE A 1 89 ? -1.817 0.570 14.231 1.00 96.94 89 PHE A N 1
ATOM 689 C CA . PHE A 1 89 ? -1.607 -0.038 12.917 1.00 96.94 89 PHE A CA 1
ATOM 690 C C . PHE A 1 89 ? -1.771 0.993 11.794 1.00 96.94 89 PHE A C 1
ATOM 692 O O . PHE A 1 89 ? -0.897 1.114 10.937 1.00 96.94 89 PHE A O 1
ATOM 699 N N . LEU A 1 90 ? -2.863 1.764 11.802 1.00 96.81 90 LEU A N 1
ATOM 700 C CA . LEU A 1 90 ? -3.140 2.764 10.768 1.00 96.81 90 LEU A CA 1
ATOM 701 C C . LEU A 1 90 ? -2.081 3.873 10.746 1.00 96.81 90 LEU A C 1
ATOM 703 O O . LEU A 1 90 ? -1.642 4.267 9.670 1.00 96.81 90 LEU A O 1
ATOM 707 N N . LYS A 1 91 ? -1.624 4.342 11.908 1.00 96.00 91 LYS A N 1
ATOM 708 C CA . LYS A 1 91 ? -0.683 5.464 12.007 1.00 96.00 91 LYS A CA 1
ATOM 709 C C . LYS A 1 91 ? 0.753 5.093 11.636 1.00 96.00 91 LYS A C 1
ATOM 711 O O . LYS A 1 91 ? 1.443 5.904 11.027 1.00 96.00 91 LYS A O 1
ATOM 716 N N . ILE A 1 92 ? 1.214 3.907 12.030 1.00 94.44 92 ILE A N 1
ATOM 717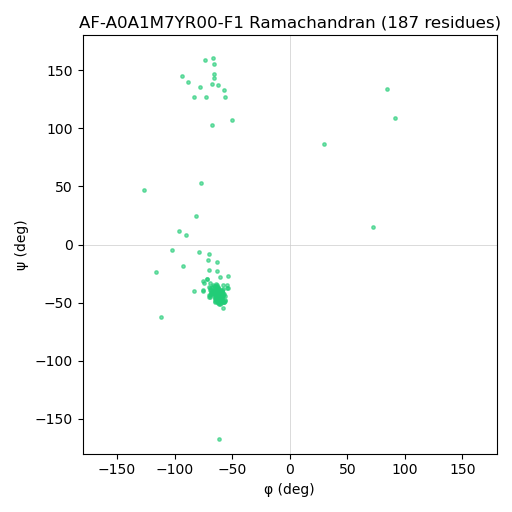 C CA . ILE A 1 92 ? 2.633 3.533 11.932 1.00 94.44 92 ILE A CA 1
ATOM 718 C C . ILE A 1 92 ? 2.820 2.437 10.887 1.00 94.44 92 ILE A C 1
ATOM 720 O O . ILE A 1 92 ? 3.482 2.637 9.867 1.00 94.44 92 ILE A O 1
ATOM 724 N N . THR A 1 93 ? 2.214 1.275 11.122 1.00 93.88 93 THR A N 1
ATOM 725 C CA . THR A 1 93 ? 2.432 0.081 10.300 1.00 93.88 93 THR A CA 1
ATOM 726 C C . THR A 1 93 ? 1.956 0.291 8.866 1.00 93.88 93 THR A C 1
ATOM 728 O O . THR A 1 93 ? 2.687 0.004 7.920 1.00 93.88 93 THR A O 1
ATOM 731 N N . SER A 1 94 ? 0.757 0.846 8.687 1.00 94.81 94 SER A N 1
ATOM 732 C CA . SER A 1 94 ? 0.146 1.010 7.369 1.00 94.81 94 SER A CA 1
ATOM 733 C C . SER A 1 94 ? 0.897 2.008 6.481 1.00 94.81 94 SER A C 1
ATOM 735 O O . SER A 1 94 ? 1.004 1.795 5.268 1.00 94.81 94 SER A O 1
ATOM 737 N N . VAL A 1 95 ? 1.460 3.059 7.089 1.00 94.88 95 VAL A N 1
ATOM 738 C CA . VAL A 1 95 ? 2.264 4.085 6.414 1.00 94.88 95 VAL A CA 1
ATOM 739 C C . VAL A 1 95 ? 3.590 3.492 5.955 1.00 94.88 95 VAL A C 1
ATOM 741 O O . VAL A 1 95 ? 3.971 3.678 4.802 1.00 94.88 95 VAL A O 1
ATOM 744 N N . SER A 1 96 ? 4.255 2.720 6.819 1.00 96.06 96 SER A N 1
ATOM 745 C CA . SER A 1 96 ? 5.497 2.021 6.472 1.00 96.06 96 SER A CA 1
ATOM 746 C C . SER A 1 96 ? 5.296 1.045 5.306 1.00 96.06 96 SER A C 1
ATOM 748 O O . SER A 1 96 ? 6.036 1.098 4.324 1.00 96.06 96 SER A O 1
ATOM 750 N N . ILE A 1 97 ? 4.234 0.229 5.351 1.00 96.12 97 ILE A N 1
ATOM 751 C CA . ILE A 1 97 ? 3.879 -0.693 4.259 1.00 96.12 97 ILE A CA 1
ATOM 752 C C . ILE A 1 97 ? 3.631 0.077 2.956 1.00 96.12 97 ILE A C 1
ATOM 754 O O . ILE A 1 97 ? 4.195 -0.269 1.920 1.00 96.12 97 ILE A O 1
ATOM 758 N N . SER A 1 98 ? 2.837 1.152 3.005 1.00 96.38 98 SER A N 1
ATOM 759 C CA . SER A 1 98 ? 2.538 1.969 1.820 1.00 96.38 98 SER A CA 1
ATOM 760 C C . SER A 1 98 ? 3.797 2.597 1.221 1.00 96.38 98 SER A C 1
ATOM 762 O O . SER A 1 98 ? 3.942 2.624 -0.001 1.00 96.38 98 SER A O 1
ATOM 764 N N . SER A 1 99 ? 4.703 3.087 2.071 1.00 97.25 99 SER A N 1
ATOM 765 C CA . SER A 1 99 ? 5.985 3.662 1.657 1.00 97.25 99 SER A CA 1
ATOM 766 C C . SER A 1 99 ? 6.861 2.619 0.963 1.00 97.25 99 SER A C 1
ATOM 768 O O . SER A 1 99 ? 7.342 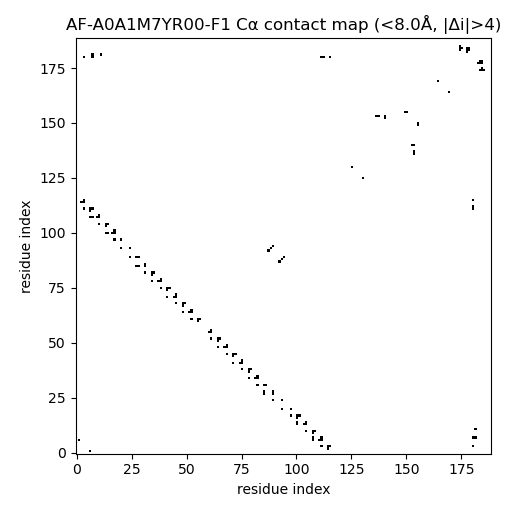2.861 -0.141 1.00 97.25 99 SER A O 1
ATOM 770 N N . ASN A 1 100 ? 6.985 1.424 1.549 1.00 97.50 100 ASN A N 1
ATOM 771 C CA . ASN A 1 100 ? 7.771 0.332 0.978 1.00 97.50 100 ASN A CA 1
ATOM 772 C C . ASN A 1 100 ? 7.240 -0.097 -0.400 1.00 97.50 100 ASN A C 1
ATOM 774 O O . ASN A 1 100 ? 7.988 -0.100 -1.374 1.00 97.50 100 ASN A O 1
ATOM 778 N N . ILE A 1 101 ? 5.934 -0.366 -0.514 1.00 97.44 101 ILE A N 1
ATOM 779 C CA . ILE A 1 101 ? 5.328 -0.756 -1.798 1.00 97.44 101 ILE A CA 1
ATOM 780 C C . ILE A 1 101 ? 5.484 0.369 -2.836 1.00 97.44 101 ILE A C 1
ATOM 782 O O . ILE A 1 101 ? 5.783 0.105 -3.997 1.00 97.44 101 ILE A O 1
ATOM 786 N N . SER A 1 102 ? 5.341 1.636 -2.433 1.00 96.56 102 SER A N 1
ATOM 787 C CA . SER A 1 102 ? 5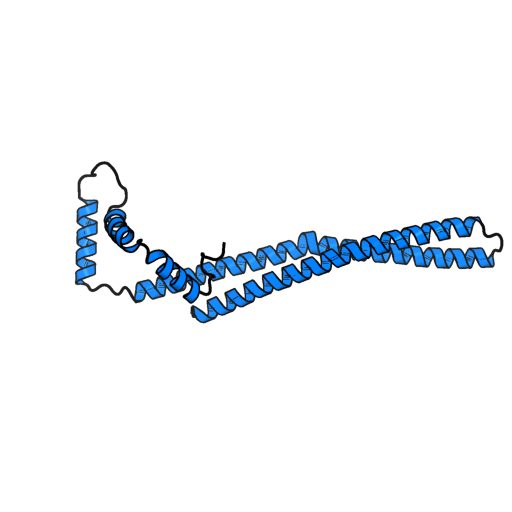.547 2.775 -3.342 1.00 96.56 102 SER A CA 1
ATOM 788 C C . SER A 1 102 ? 7.006 2.893 -3.809 1.00 96.56 102 SER A C 1
ATOM 790 O O . SER A 1 102 ? 7.255 3.239 -4.966 1.00 96.56 102 SER A O 1
ATOM 792 N N . GLY A 1 103 ? 7.966 2.575 -2.936 1.00 96.94 103 GLY A N 1
ATOM 793 C CA . GLY A 1 103 ? 9.385 2.474 -3.277 1.00 96.94 103 GLY A CA 1
ATOM 794 C C . GLY A 1 103 ? 9.656 1.354 -4.281 1.00 96.94 103 GLY A C 1
ATOM 795 O O . GLY A 1 103 ? 10.279 1.604 -5.308 1.00 96.94 103 GLY A O 1
ATOM 796 N N . GLN A 1 104 ? 9.100 0.161 -4.048 1.00 96.62 104 GLN A N 1
ATOM 797 C CA . GLN A 1 104 ? 9.191 -0.975 -4.976 1.00 96.62 104 GLN A CA 1
ATOM 798 C C . GLN A 1 104 ? 8.608 -0.640 -6.350 1.00 96.62 104 GLN A C 1
ATOM 800 O O . GLN A 1 104 ? 9.242 -0.900 -7.365 1.00 96.62 104 GLN A O 1
ATOM 805 N N . ILE A 1 105 ? 7.427 -0.014 -6.389 1.00 96.50 105 ILE A N 1
ATOM 806 C CA . ILE A 1 105 ? 6.824 0.467 -7.636 1.00 96.50 105 ILE A CA 1
ATOM 807 C C . ILE A 1 105 ? 7.792 1.405 -8.354 1.00 96.50 105 ILE A C 1
ATOM 809 O O . ILE A 1 105 ? 8.009 1.237 -9.547 1.00 96.50 105 ILE A O 1
ATOM 813 N N . SER A 1 106 ? 8.375 2.377 -7.648 1.00 95.06 106 SER A N 1
ATOM 814 C CA . SER A 1 106 ? 9.273 3.370 -8.248 1.00 95.06 106 SER A CA 1
ATOM 815 C C . SER A 1 106 ? 10.533 2.736 -8.841 1.00 95.06 106 SER A C 1
ATOM 817 O O . SER A 1 106 ? 10.897 3.086 -9.962 1.00 95.06 106 SER A O 1
ATOM 819 N N . GLU A 1 107 ? 11.147 1.779 -8.140 1.00 96.12 107 GLU A N 1
ATOM 820 C CA . GLU A 1 107 ? 12.307 1.049 -8.666 1.00 96.12 107 GLU A CA 1
ATOM 821 C C . GLU A 1 107 ? 11.921 0.198 -9.879 1.00 96.12 107 GLU A C 1
ATOM 823 O O . GLU A 1 107 ? 12.576 0.287 -10.909 1.00 96.12 107 GLU A O 1
ATOM 828 N N . LEU A 1 108 ? 10.794 -0.520 -9.829 1.00 95.62 108 LEU A N 1
ATOM 829 C CA . LEU A 1 108 ? 10.304 -1.293 -10.975 1.00 95.62 108 LEU A CA 1
ATOM 830 C C . LEU A 1 108 ? 10.046 -0.409 -12.199 1.00 95.62 108 LEU A C 1
ATOM 832 O O . LEU A 1 108 ? 10.380 -0.797 -13.315 1.00 95.62 108 LEU A O 1
ATOM 836 N N . LYS A 1 109 ? 9.489 0.801 -12.021 1.00 92.94 109 LYS A N 1
ATOM 837 C CA . LYS A 1 109 ? 9.328 1.738 -13.145 1.00 92.94 109 LYS A CA 1
ATOM 838 C C . LYS A 1 109 ? 10.677 2.082 -13.763 1.00 92.94 109 LYS A C 1
ATOM 840 O O . LYS A 1 109 ? 10.790 2.089 -14.984 1.00 92.94 109 LYS A O 1
ATOM 845 N N . LYS A 1 110 ? 11.669 2.381 -12.925 1.00 93.38 110 LYS A N 1
ATOM 846 C CA . LYS A 1 110 ? 13.023 2.714 -13.365 1.00 93.38 110 LYS A CA 1
ATOM 847 C C . LYS A 1 110 ? 13.662 1.539 -14.105 1.00 93.38 110 LYS A C 1
ATOM 849 O O . LYS A 1 110 ? 14.113 1.736 -15.223 1.00 93.38 110 LYS A O 1
ATOM 854 N N . GLU A 1 111 ? 13.598 0.328 -13.557 1.00 94.12 111 GLU A N 1
ATOM 855 C CA . GLU A 1 111 ? 14.112 -0.881 -14.214 1.00 94.12 111 GLU A CA 1
ATOM 856 C C . GLU A 1 111 ? 13.456 -1.125 -15.581 1.00 94.12 111 GLU A C 1
ATOM 858 O O . GLU A 1 111 ? 14.137 -1.504 -16.529 1.00 94.12 111 GLU A O 1
ATOM 863 N N . ILE A 1 112 ? 12.148 -0.867 -15.719 1.00 92.31 112 ILE A N 1
ATOM 864 C CA . ILE A 1 112 ? 11.447 -0.961 -17.011 1.00 92.31 112 ILE A CA 1
ATOM 865 C C . ILE A 1 112 ? 11.981 0.077 -18.006 1.00 92.31 112 ILE A C 1
ATOM 867 O O . ILE A 1 112 ? 12.206 -0.257 -19.170 1.00 92.31 112 ILE A O 1
ATOM 871 N N . PHE A 1 113 ? 12.177 1.325 -17.568 1.00 89.06 113 PHE A N 1
ATOM 872 C CA . PHE A 1 113 ? 12.742 2.374 -18.419 1.00 89.06 113 PHE A CA 1
ATOM 873 C C . PHE A 1 113 ? 14.173 2.048 -18.845 1.00 89.06 113 PHE A C 1
ATOM 875 O O . PHE A 1 113 ? 14.477 2.171 -20.030 1.00 89.06 113 PHE A O 1
ATOM 882 N N . ASP A 1 114 ? 15.014 1.605 -17.913 1.00 88.31 114 ASP A N 1
ATOM 883 C CA . ASP A 1 114 ? 16.405 1.238 -18.173 1.00 88.31 114 ASP A CA 1
ATOM 884 C C . ASP A 1 114 ? 16.466 0.059 -19.158 1.00 88.31 114 ASP A C 1
ATOM 886 O O . ASP A 1 114 ? 17.104 0.161 -20.204 1.00 88.31 114 ASP A O 1
ATOM 890 N N . ALA A 1 115 ? 15.690 -1.006 -18.918 1.00 90.31 115 ALA A N 1
ATOM 891 C CA . ALA A 1 115 ? 15.619 -2.158 -19.818 1.00 90.31 115 ALA A CA 1
ATOM 892 C C . ALA A 1 115 ? 15.127 -1.778 -21.224 1.00 90.31 115 ALA A C 1
ATOM 894 O O . ALA A 1 115 ? 15.647 -2.277 -22.224 1.00 90.31 115 ALA A O 1
ATOM 895 N N . LYS A 1 116 ? 14.136 -0.880 -21.329 1.00 88.25 116 LYS A N 1
ATOM 896 C CA . LYS A 1 116 ? 13.651 -0.408 -22.632 1.00 88.25 116 LYS A CA 1
ATOM 897 C C . LYS A 1 116 ? 14.670 0.482 -23.335 1.00 88.25 116 LYS A C 1
ATOM 899 O O . LYS A 1 116 ? 14.773 0.429 -24.559 1.00 88.25 116 LYS A O 1
ATOM 904 N N . ASN A 1 117 ? 15.396 1.303 -22.585 1.00 86.50 117 ASN A N 1
ATOM 905 C CA . ASN A 1 117 ? 16.461 2.133 -23.122 1.00 86.50 117 ASN A CA 1
ATOM 906 C C . ASN A 1 117 ? 17.596 1.272 -23.688 1.00 86.50 117 ASN A C 1
ATOM 908 O O . ASN A 1 117 ? 18.019 1.514 -24.814 1.00 86.50 117 ASN A O 1
ATOM 912 N N . ASP A 1 118 ? 18.022 0.240 -22.963 1.00 86.44 118 ASP A N 1
ATOM 913 C CA . ASP A 1 118 ? 19.056 -0.691 -23.423 1.00 86.44 118 ASP A CA 1
ATOM 914 C C . ASP A 1 118 ? 18.615 -1.435 -24.693 1.00 86.44 118 ASP A C 1
ATOM 916 O O . ASP A 1 118 ? 19.354 -1.469 -25.675 1.00 86.44 118 ASP A O 1
ATOM 920 N N . GLU A 1 119 ? 17.366 -1.916 -24.741 1.00 87.19 119 GLU A N 1
ATOM 921 C CA . GLU A 1 119 ? 16.790 -2.542 -25.942 1.00 87.19 119 GLU A CA 1
ATOM 922 C C . GLU A 1 119 ? 16.799 -1.589 -27.154 1.00 87.19 119 GLU A C 1
ATOM 924 O O . GLU A 1 119 ? 17.102 -1.993 -28.278 1.00 87.19 119 GLU A O 1
ATOM 929 N N . LEU A 1 120 ? 16.471 -0.308 -26.945 1.00 85.12 120 LEU A N 1
ATOM 930 C CA . LEU A 1 120 ? 16.501 0.699 -28.007 1.00 85.12 120 LEU A CA 1
ATOM 931 C C . LEU A 1 120 ? 17.929 1.025 -28.447 1.00 85.12 120 LEU A C 1
ATOM 933 O O . LEU A 1 120 ? 18.155 1.204 -29.639 1.00 85.12 120 LEU A O 1
ATOM 937 N N . LEU A 1 121 ? 18.888 1.098 -27.522 1.00 82.62 121 LEU A N 1
ATOM 938 C CA . LEU A 1 121 ? 20.296 1.325 -27.852 1.00 82.62 121 LEU A CA 1
ATOM 939 C C . LEU A 1 121 ? 20.871 0.177 -28.688 1.00 82.62 121 LEU A C 1
ATOM 941 O O . LEU A 1 121 ? 21.592 0.440 -29.647 1.00 82.62 121 LEU A O 1
ATOM 945 N N . GLU A 1 122 ? 20.512 -1.070 -28.380 1.00 83.62 122 GLU A N 1
ATOM 946 C CA . GLU A 1 122 ? 20.893 -2.234 -29.189 1.00 83.62 122 GLU A CA 1
ATOM 947 C C . GLU A 1 122 ? 20.271 -2.193 -30.594 1.00 83.62 122 GLU A C 1
ATOM 949 O O . GLU A 1 122 ? 20.938 -2.510 -31.579 1.00 83.62 122 GLU A O 1
ATOM 954 N N . GLN A 1 123 ? 19.006 -1.769 -30.706 1.00 83.38 123 GLN A N 1
ATOM 955 C CA . GLN A 1 123 ? 18.314 -1.627 -31.996 1.00 83.38 123 GLN A CA 1
ATOM 956 C C . GLN A 1 123 ? 18.821 -0.446 -32.826 1.00 83.38 123 GLN A C 1
ATOM 958 O O . GLN A 1 123 ? 18.790 -0.493 -34.056 1.00 83.38 123 GLN A O 1
ATOM 963 N N . LEU A 1 124 ? 19.305 0.612 -32.174 1.00 80.69 124 LEU A N 1
ATOM 964 C CA . LEU A 1 124 ? 19.982 1.743 -32.803 1.00 80.69 124 LEU A CA 1
ATOM 965 C C . LEU A 1 124 ? 21.426 1.358 -33.161 1.00 80.69 124 LEU A C 1
ATOM 967 O O . LEU A 1 124 ? 22.386 2.043 -32.810 1.00 80.69 124 LEU A O 1
ATOM 971 N N . SER A 1 125 ? 21.586 0.251 -33.885 1.00 76.88 125 SER A N 1
ATOM 972 C CA . SER A 1 125 ? 22.867 -0.188 -34.419 1.00 76.88 125 SER A CA 1
ATOM 973 C C . SER A 1 125 ? 23.326 0.795 -35.496 1.00 76.88 125 SER A C 1
ATOM 975 O O . SER A 1 125 ? 22.818 0.794 -36.621 1.00 76.88 125 SER A O 1
ATOM 977 N N . LEU A 1 126 ? 24.272 1.660 -35.143 1.00 79.81 126 LEU A N 1
ATOM 978 C CA . LEU A 1 126 ? 24.896 2.583 -36.081 1.00 79.81 126 LEU A CA 1
ATOM 979 C C . LEU A 1 126 ? 25.939 1.841 -36.917 1.00 79.81 126 LEU A C 1
ATOM 981 O O . LEU A 1 126 ? 26.750 1.081 -36.393 1.00 79.81 126 LEU A O 1
ATOM 985 N N . THR A 1 127 ? 25.942 2.098 -38.220 1.00 85.62 127 THR A N 1
ATOM 986 C CA . THR A 1 127 ? 27.027 1.659 -39.106 1.00 85.62 127 THR A CA 1
ATOM 987 C C . THR A 1 127 ? 28.334 2.375 -38.752 1.00 85.62 127 THR A C 1
ATOM 989 O O . THR A 1 127 ? 28.313 3.499 -38.240 1.00 85.62 127 THR A O 1
ATOM 992 N N . ASP A 1 128 ? 29.481 1.773 -39.076 1.00 87.94 128 ASP A N 1
ATOM 993 C CA . ASP A 1 128 ? 30.798 2.396 -38.862 1.00 87.94 128 ASP A CA 1
ATOM 994 C C . ASP A 1 128 ? 30.905 3.780 -39.525 1.00 87.94 128 ASP A C 1
ATOM 996 O O . ASP A 1 128 ? 31.506 4.699 -38.965 1.00 87.94 128 ASP A O 1
ATOM 1000 N N . GLU A 1 129 ? 30.261 3.960 -40.683 1.00 89.81 129 GLU A N 1
ATOM 1001 C CA . GLU A 1 129 ? 30.185 5.237 -41.399 1.00 89.81 129 GLU A CA 1
ATOM 1002 C C . GLU A 1 129 ? 29.400 6.292 -40.605 1.00 89.81 129 GLU A C 1
ATOM 1004 O O . GLU A 1 129 ? 29.879 7.408 -40.403 1.00 89.81 129 GLU A O 1
ATOM 1009 N N . GLN A 1 130 ? 28.232 5.933 -40.063 1.00 84.44 130 GLN A N 1
ATOM 1010 C CA . GLN A 1 130 ? 27.445 6.825 -39.202 1.00 84.44 130 GLN A CA 1
ATOM 1011 C C . GLN A 1 130 ? 28.190 7.169 -37.906 1.00 84.44 130 GLN A C 1
ATOM 1013 O O . GLN A 1 130 ? 28.152 8.315 -37.456 1.00 84.44 130 GLN A O 1
ATOM 1018 N N . ILE A 1 131 ? 28.905 6.203 -37.322 1.00 85.12 131 ILE A N 1
ATOM 1019 C CA . ILE A 1 131 ? 29.765 6.435 -36.157 1.00 85.12 131 ILE A CA 1
ATOM 1020 C C . ILE A 1 131 ? 30.894 7.412 -36.515 1.00 85.12 131 ILE A C 1
ATOM 1022 O O . ILE A 1 131 ? 31.193 8.307 -35.723 1.00 85.12 131 ILE A O 1
ATOM 1026 N N . SER A 1 132 ? 31.511 7.279 -37.694 1.00 87.00 132 SER A N 1
ATOM 1027 C CA . SER A 1 132 ? 32.545 8.204 -38.176 1.00 87.00 132 SER A CA 1
ATOM 1028 C C . SER A 1 132 ? 32.005 9.626 -38.331 1.00 87.00 132 SER A C 1
ATOM 1030 O O . SER A 1 132 ? 32.582 10.557 -37.772 1.00 87.00 132 SER A O 1
ATOM 1032 N N . LEU A 1 133 ? 30.846 9.795 -38.975 1.00 85.12 133 LEU A N 1
ATOM 1033 C CA . LEU A 1 133 ? 30.188 11.098 -39.132 1.00 85.12 133 LEU A CA 1
ATOM 1034 C C . LEU A 1 133 ? 29.860 11.753 -37.782 1.00 85.12 133 LEU A C 1
ATOM 1036 O O . LEU A 1 133 ? 30.072 12.952 -37.601 1.00 85.12 133 LEU A O 1
ATOM 1040 N N . LEU A 1 134 ? 29.386 10.976 -36.802 1.00 81.50 134 LEU A N 1
ATOM 1041 C CA . LEU A 1 134 ? 29.149 11.475 -35.445 1.00 81.50 134 LEU A CA 1
ATOM 1042 C C . LEU A 1 134 ? 30.451 11.892 -34.751 1.00 81.50 134 LEU A C 1
ATOM 1044 O O . LEU A 1 134 ? 30.475 12.932 -34.094 1.00 81.50 134 LEU A O 1
ATOM 1048 N N . LYS A 1 135 ? 31.541 11.132 -34.908 1.00 81.75 135 LYS A N 1
ATOM 1049 C CA . LYS A 1 135 ? 32.863 11.495 -34.366 1.00 81.75 135 LYS A CA 1
ATOM 1050 C C . LYS A 1 135 ? 33.384 12.792 -34.983 1.00 81.75 135 LYS A C 1
ATOM 1052 O O . LYS A 1 135 ? 33.816 13.675 -34.246 1.00 81.75 135 LYS A O 1
ATOM 1057 N N . GLU A 1 136 ? 33.302 12.938 -36.303 1.00 82.69 136 GLU A N 1
ATOM 1058 C CA . GLU A 1 136 ? 33.676 14.171 -37.009 1.00 82.69 136 GLU A CA 1
ATOM 1059 C C . GLU A 1 136 ? 32.844 15.361 -36.524 1.00 82.69 136 GLU A C 1
ATOM 1061 O O . GLU A 1 136 ? 33.391 16.418 -36.204 1.00 82.69 136 GLU A O 1
ATOM 1066 N N . PHE A 1 137 ? 31.533 15.170 -36.367 1.00 77.00 137 PHE A N 1
ATOM 1067 C CA . PHE A 1 137 ? 30.642 16.181 -35.811 1.00 77.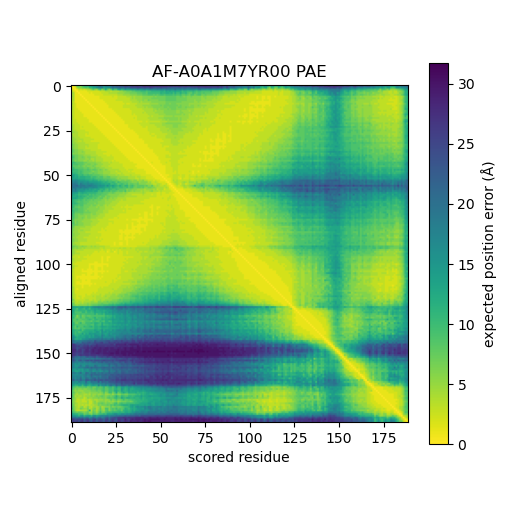00 137 PHE A CA 1
ATOM 1068 C C . PHE A 1 137 ? 31.048 16.589 -34.384 1.00 77.00 137 PHE A C 1
ATOM 1070 O O . PHE A 1 137 ? 31.107 17.784 -34.090 1.00 77.00 137 PHE A O 1
ATOM 1077 N N . VAL A 1 138 ? 31.365 15.636 -33.495 1.00 75.06 138 VAL A N 1
ATOM 1078 C CA . VAL A 1 138 ? 31.867 15.926 -32.135 1.00 75.06 138 VAL A CA 1
ATOM 1079 C C . VAL A 1 138 ? 33.127 16.784 -32.204 1.00 75.06 138 VAL A C 1
ATOM 1081 O O . VAL A 1 138 ? 33.206 17.809 -31.526 1.00 75.06 138 VAL A O 1
ATOM 1084 N N . VAL A 1 139 ? 34.096 16.382 -33.029 1.00 76.94 139 VAL A N 1
ATOM 1085 C CA . VAL A 1 139 ? 35.392 17.059 -33.162 1.00 76.94 139 VAL A CA 1
ATOM 1086 C C . VAL A 1 139 ? 35.213 18.485 -33.676 1.00 76.94 139 VAL A C 1
ATOM 1088 O O . VAL A 1 139 ? 35.726 19.420 -33.063 1.00 76.94 139 VAL A O 1
ATOM 1091 N N . ILE A 1 140 ? 34.436 18.680 -34.745 1.00 74.56 140 ILE A N 1
ATOM 1092 C CA . ILE A 1 140 ? 34.153 20.012 -35.299 1.00 74.56 140 ILE A CA 1
ATOM 1093 C C . ILE A 1 140 ? 33.511 20.907 -34.237 1.00 74.56 140 ILE A C 1
ATOM 1095 O O . ILE A 1 140 ? 33.912 22.057 -34.084 1.00 74.56 140 ILE A O 1
ATOM 1099 N N . ASN A 1 141 ? 32.561 20.389 -33.459 1.00 65.88 141 ASN A N 1
ATOM 1100 C CA . ASN A 1 141 ? 31.886 21.173 -32.426 1.00 65.88 141 ASN A CA 1
ATOM 1101 C C . ASN A 1 141 ? 32.760 21.488 -31.207 1.00 65.88 141 ASN A C 1
ATOM 1103 O O . ASN A 1 141 ? 32.552 22.513 -30.564 1.00 65.88 141 ASN A O 1
ATOM 1107 N N . GLN A 1 142 ? 33.724 20.630 -30.873 1.00 67.19 142 GLN A N 1
ATOM 1108 C CA . GLN A 1 142 ? 34.685 20.905 -29.803 1.00 67.19 142 GLN A CA 1
ATOM 1109 C C . GLN A 1 142 ? 35.742 21.934 -30.218 1.00 67.19 142 GLN A C 1
ATOM 1111 O O . GLN A 1 142 ? 36.202 22.704 -29.377 1.00 67.19 142 GLN A O 1
ATOM 1116 N N . LEU A 1 143 ? 36.128 21.940 -31.497 1.00 72.38 143 LEU A N 1
ATOM 1117 C CA . LEU A 1 143 ? 37.178 22.809 -32.032 1.00 72.38 143 LEU A CA 1
ATOM 1118 C C . LEU A 1 143 ? 36.649 24.129 -32.606 1.00 72.38 143 LEU A C 1
ATOM 1120 O O . LEU A 1 143 ? 37.420 25.076 -32.768 1.00 72.38 143 LEU A O 1
ATOM 1124 N N . ALA A 1 144 ? 35.355 24.214 -32.920 1.00 66.19 144 ALA A N 1
ATOM 1125 C CA . ALA A 1 144 ? 34.747 25.447 -33.391 1.00 66.19 144 ALA A CA 1
ATOM 1126 C C . ALA A 1 144 ? 34.837 26.540 -32.307 1.00 66.19 144 ALA A C 1
ATOM 1128 O O . ALA A 1 144 ? 34.573 26.271 -31.130 1.00 66.19 144 ALA A O 1
ATOM 1129 N N . PRO A 1 145 ? 35.175 27.791 -32.674 1.00 61.62 145 PRO A N 1
ATOM 1130 C CA . PRO A 1 145 ? 35.144 28.898 -31.728 1.00 61.62 145 PRO A CA 1
ATOM 1131 C C . PRO A 1 145 ? 33.737 29.013 -31.140 1.00 61.62 145 PRO A C 1
ATOM 1133 O O . PRO A 1 145 ? 32.756 28.959 -31.887 1.00 61.62 145 PRO A O 1
ATOM 1136 N N . ARG A 1 146 ? 33.645 29.151 -29.806 1.00 57.53 146 ARG A N 1
ATOM 1137 C CA . ARG A 1 146 ? 32.372 29.313 -29.090 1.00 57.53 146 ARG A CA 1
ATOM 1138 C C . ARG A 1 146 ? 31.577 30.424 -29.770 1.00 57.53 146 ARG A C 1
ATOM 1140 O O . ARG A 1 146 ? 31.925 31.593 -29.642 1.00 57.53 146 ARG A O 1
ATOM 1147 N N . ARG A 1 147 ? 30.524 30.059 -30.501 1.00 54.44 147 ARG A N 1
ATOM 1148 C CA . ARG A 1 147 ? 29.501 31.026 -30.876 1.00 54.44 147 ARG A CA 1
ATOM 1149 C C . ARG A 1 147 ? 28.724 31.304 -29.603 1.00 54.44 147 ARG A C 1
ATOM 1151 O O . ARG A 1 147 ? 28.333 30.376 -28.895 1.00 54.44 147 ARG A O 1
ATOM 1158 N N . ASP A 1 148 ? 28.605 32.575 -29.262 1.00 50.62 148 ASP A N 1
ATOM 1159 C CA . ASP A 1 148 ? 27.878 32.985 -28.077 1.00 50.62 148 ASP A CA 1
ATOM 1160 C C . ASP A 1 148 ? 26.451 32.430 -28.152 1.00 50.62 148 ASP A C 1
ATOM 1162 O O . ASP A 1 148 ? 25.743 32.638 -29.136 1.00 50.62 148 ASP A O 1
ATOM 1166 N N . SER A 1 149 ? 26.056 31.724 -27.091 1.00 52.53 149 SER A N 1
ATOM 1167 C CA . SER A 1 149 ? 24.775 31.040 -26.860 1.00 52.53 149 SER A CA 1
ATOM 1168 C C . SER A 1 149 ? 24.609 29.614 -27.423 1.00 52.53 149 SER A C 1
ATOM 1170 O O . SER A 1 149 ? 24.864 29.322 -28.585 1.00 52.53 149 SER A O 1
ATOM 1172 N N . TYR A 1 150 ? 24.078 28.763 -26.534 1.00 45.78 150 TYR A N 1
ATOM 1173 C CA . TYR A 1 150 ? 23.647 27.362 -26.661 1.00 45.78 150 TYR A CA 1
ATOM 1174 C C . TYR A 1 150 ? 24.698 26.283 -26.336 1.00 45.78 150 TYR A C 1
ATOM 1176 O O . TYR A 1 150 ? 25.683 26.067 -27.033 1.00 45.78 150 TYR A O 1
ATOM 1184 N N . GLY A 1 151 ? 24.472 25.618 -25.194 1.00 48.03 151 GLY A N 1
ATOM 1185 C CA . GLY A 1 151 ? 25.308 24.554 -24.642 1.00 48.03 151 GLY A CA 1
ATOM 1186 C C . GLY A 1 151 ? 25.316 23.272 -25.481 1.00 48.03 151 GLY A C 1
ATOM 1187 O O . GLY A 1 151 ? 24.425 23.055 -26.292 1.00 48.03 151 GLY A O 1
ATOM 1188 N N . TYR A 1 152 ? 26.348 22.447 -25.260 1.00 50.84 152 TYR A N 1
ATOM 1189 C CA . TYR A 1 152 ? 26.576 21.103 -25.821 1.00 50.84 152 TYR A CA 1
ATOM 1190 C C . TYR A 1 152 ? 25.977 20.878 -27.227 1.00 50.84 152 TYR A C 1
ATOM 1192 O O . TYR A 1 152 ? 24.879 20.357 -27.368 1.00 50.84 152 TYR A O 1
ATOM 1200 N N . TYR A 1 153 ? 26.722 21.228 -28.278 1.00 54.66 153 TYR A N 1
ATOM 1201 C CA . TYR A 1 153 ? 26.265 21.294 -29.677 1.00 54.66 153 TYR A CA 1
ATOM 1202 C C . TYR A 1 153 ? 25.793 19.978 -30.340 1.00 54.66 153 TYR A C 1
ATOM 1204 O O . TYR A 1 153 ? 25.089 20.021 -31.346 1.00 54.66 153 TYR A O 1
ATOM 1212 N N . ILE A 1 154 ? 26.081 18.797 -29.780 1.00 54.12 154 ILE A N 1
ATOM 1213 C CA . ILE A 1 154 ? 25.322 17.581 -30.147 1.00 54.12 154 ILE A CA 1
ATOM 1214 C C . ILE A 1 154 ? 23.843 17.766 -29.815 1.00 54.12 154 ILE A C 1
ATOM 1216 O O . ILE A 1 154 ? 22.981 17.485 -30.641 1.00 54.12 154 ILE A O 1
ATOM 1220 N N . GLY A 1 155 ? 23.547 18.332 -28.650 1.00 54.72 155 GLY A N 1
ATOM 1221 C CA . GLY A 1 155 ? 22.195 18.619 -28.200 1.00 54.72 155 GLY A CA 1
ATOM 1222 C C . GLY A 1 155 ? 21.439 19.620 -29.073 1.00 54.72 155 GLY A C 1
ATOM 1223 O O . GLY A 1 155 ? 20.217 19.570 -29.071 1.00 54.72 155 GLY A O 1
ATOM 1224 N N . SER A 1 156 ? 22.100 20.487 -29.854 1.00 58.00 156 SER A N 1
ATOM 1225 C CA . SER A 1 156 ? 21.407 21.430 -30.749 1.00 58.00 156 SER A CA 1
ATOM 1226 C C . SER A 1 156 ? 21.008 20.797 -32.085 1.00 58.00 156 SER A C 1
ATOM 1228 O O . SER A 1 156 ? 19.886 21.012 -32.536 1.00 58.00 156 SER A O 1
ATOM 1230 N N . ALA A 1 157 ? 21.857 19.956 -32.686 1.00 60.41 157 ALA A N 1
ATOM 1231 C CA . ALA A 1 157 ? 21.498 19.182 -33.879 1.00 60.41 157 ALA A CA 1
ATOM 1232 C C . ALA A 1 157 ? 20.474 18.081 -33.556 1.00 60.41 157 ALA A C 1
ATOM 1234 O O . ALA A 1 157 ? 19.474 17.935 -34.263 1.00 60.41 157 ALA A O 1
ATOM 1235 N N . PHE A 1 158 ? 20.672 17.368 -32.439 1.00 61.56 158 PHE A N 1
ATOM 1236 C CA . PHE A 1 158 ? 19.652 16.470 -31.904 1.00 61.56 158 PHE A CA 1
ATOM 1237 C C . PHE A 1 158 ? 18.402 17.243 -31.508 1.00 61.56 158 PHE A C 1
ATOM 1239 O O . PHE A 1 158 ? 17.322 16.769 -31.794 1.00 61.56 158 PHE A O 1
ATOM 1246 N N . GLY A 1 159 ? 18.512 18.434 -30.919 1.00 57.97 159 GLY A N 1
ATOM 1247 C CA . GLY A 1 159 ? 17.374 19.276 -30.545 1.00 57.97 159 GLY A CA 1
ATOM 1248 C C . GLY A 1 159 ? 16.555 19.759 -31.742 1.00 57.97 159 GLY A C 1
ATOM 1249 O O . GLY A 1 159 ? 15.331 19.746 -31.672 1.00 57.97 159 GLY A O 1
ATOM 1250 N N . ALA A 1 160 ? 17.202 20.112 -32.855 1.00 64.25 160 ALA A N 1
ATOM 1251 C CA . ALA A 1 160 ? 16.531 20.460 -34.106 1.00 64.25 160 ALA A CA 1
ATOM 1252 C C . ALA A 1 160 ? 15.783 19.251 -34.691 1.00 64.25 160 ALA A C 1
ATOM 1254 O O . ALA A 1 160 ? 14.582 19.334 -34.940 1.00 64.25 160 ALA A O 1
ATOM 1255 N N . ARG A 1 161 ? 16.449 18.092 -34.799 1.00 64.50 161 ARG A N 1
ATOM 1256 C CA . ARG A 1 161 ? 15.813 16.846 -35.266 1.00 64.50 161 ARG A CA 1
ATOM 1257 C C . ARG A 1 161 ? 14.739 16.326 -34.310 1.00 64.50 161 ARG A C 1
ATOM 1259 O O . ARG A 1 161 ? 13.693 15.867 -34.740 1.00 64.50 161 ARG A O 1
ATOM 1266 N N . TYR A 1 162 ? 14.957 16.434 -33.008 1.00 59.75 162 TYR A N 1
ATOM 1267 C CA . TYR A 1 162 ? 14.003 16.059 -31.968 1.00 59.75 162 TYR A CA 1
ATOM 1268 C C . TYR A 1 162 ? 12.793 17.000 -31.942 1.00 59.75 162 TYR A C 1
ATOM 1270 O O . TYR A 1 162 ? 11.682 16.554 -31.676 1.00 59.75 162 TYR A O 1
ATOM 1278 N N . GLY A 1 163 ? 12.990 18.284 -32.259 1.00 60.25 163 GLY A N 1
ATOM 1279 C CA . GLY A 1 163 ? 11.923 19.258 -32.480 1.00 60.25 163 GLY A CA 1
ATOM 1280 C C . GLY A 1 163 ? 11.056 18.918 -33.694 1.00 60.25 163 GLY A C 1
ATOM 1281 O O . GLY A 1 163 ? 9.834 18.977 -33.592 1.00 60.25 163 GLY A O 1
ATOM 1282 N N . GLU A 1 164 ? 11.663 18.479 -34.801 1.00 62.09 164 GLU A N 1
ATOM 1283 C CA . GLU A 1 164 ? 10.953 17.969 -35.989 1.00 62.09 164 GLU A CA 1
ATOM 1284 C C . GLU A 1 164 ? 10.147 16.690 -35.684 1.00 62.09 164 GLU A C 1
ATOM 1286 O O . GLU A 1 164 ? 9.042 16.517 -36.191 1.00 62.09 164 GLU A O 1
ATOM 1291 N N . LEU A 1 165 ? 10.656 15.827 -34.796 1.00 60.59 165 LEU A N 1
ATOM 1292 C CA . LEU A 1 165 ? 9.997 14.592 -34.341 1.00 60.59 165 LEU A CA 1
ATOM 1293 C C . LEU A 1 165 ? 8.900 14.820 -33.279 1.00 60.59 165 LEU A C 1
ATOM 1295 O O . LEU A 1 165 ? 8.208 13.876 -32.894 1.00 60.59 165 LEU A O 1
ATOM 1299 N N . ARG A 1 166 ? 8.742 16.053 -32.773 1.00 60.03 166 ARG A N 1
ATOM 1300 C CA . ARG A 1 166 ? 7.837 16.401 -31.662 1.00 60.03 166 ARG A CA 1
ATOM 1301 C C . ARG A 1 166 ? 6.459 16.950 -32.075 1.00 60.03 166 ARG A C 1
ATOM 1303 O O . ARG A 1 166 ? 5.744 17.454 -31.209 1.00 60.03 166 ARG A O 1
ATOM 1310 N N . GLY A 1 167 ? 6.088 16.854 -33.357 1.00 64.75 167 GLY A N 1
ATOM 1311 C CA . GLY A 1 167 ? 4.781 17.281 -33.890 1.00 64.75 167 GLY A CA 1
ATOM 1312 C C . GLY A 1 167 ? 3.573 16.533 -33.293 1.00 64.75 167 GLY A C 1
ATOM 1313 O O . GLY A 1 167 ? 3.704 15.815 -32.303 1.00 64.75 167 GLY A O 1
ATOM 1314 N N . ASP A 1 168 ? 2.384 16.659 -33.895 1.00 66.56 168 ASP A N 1
ATOM 1315 C CA . ASP A 1 168 ? 1.136 16.055 -33.375 1.00 66.56 168 ASP A CA 1
ATOM 1316 C C . ASP A 1 168 ? 1.242 14.534 -33.115 1.00 66.56 168 ASP A C 1
ATOM 1318 O O . ASP A 1 168 ? 0.611 13.998 -32.200 1.00 66.56 168 ASP A O 1
ATOM 1322 N N . GLU A 1 169 ? 2.120 13.843 -33.846 1.00 71.81 169 GLU A N 1
ATOM 1323 C CA . GLU A 1 169 ? 2.407 12.413 -33.697 1.00 71.81 169 GLU A CA 1
ATOM 1324 C C . GLU A 1 169 ? 3.158 12.047 -32.402 1.00 71.81 169 GLU A C 1
ATOM 1326 O O . GLU A 1 169 ? 3.056 10.913 -31.930 1.00 71.81 169 GLU A O 1
ATOM 1331 N N . TRP A 1 170 ? 3.860 12.988 -31.762 1.00 74.88 170 TRP A N 1
ATOM 1332 C CA . TRP A 1 170 ? 4.669 12.721 -30.565 1.00 74.88 170 TRP A CA 1
ATOM 1333 C C . TRP A 1 170 ? 3.851 12.180 -29.399 1.00 74.88 170 TRP A C 1
ATOM 1335 O O . TRP A 1 170 ? 4.280 11.252 -28.714 1.00 74.88 170 TRP A O 1
ATOM 1345 N N . LYS A 1 171 ? 2.656 12.737 -29.171 1.00 76.69 171 LYS A N 1
ATOM 1346 C CA . LYS A 1 171 ? 1.764 12.256 -28.107 1.00 76.69 171 LYS A CA 1
ATOM 1347 C C . LYS A 1 171 ? 1.344 10.810 -28.357 1.00 76.69 171 LYS A C 1
ATOM 1349 O O . LYS A 1 171 ? 1.309 10.025 -27.413 1.00 76.69 171 LYS A O 1
ATOM 1354 N N . SER A 1 172 ? 1.080 10.457 -29.615 1.00 81.19 172 SER A N 1
ATOM 1355 C CA . SER A 1 172 ? 0.739 9.089 -30.014 1.00 81.19 172 SER A CA 1
ATOM 1356 C C . SER A 1 172 ? 1.910 8.132 -29.775 1.00 81.19 172 SER A C 1
ATOM 1358 O O . SER A 1 172 ? 1.746 7.108 -29.113 1.00 81.19 172 SER A O 1
ATOM 1360 N N . VAL A 1 173 ? 3.119 8.501 -30.214 1.00 81.88 173 VAL A N 1
ATOM 1361 C CA . VAL A 1 173 ? 4.337 7.695 -30.016 1.00 81.88 173 VAL A CA 1
ATOM 1362 C C . VAL A 1 173 ? 4.659 7.524 -28.530 1.00 81.88 173 VAL A C 1
ATOM 1364 O O . VAL A 1 173 ? 4.928 6.410 -28.078 1.00 81.88 173 VAL A O 1
ATOM 1367 N N . LYS A 1 174 ? 4.580 8.606 -27.749 1.00 81.12 174 LYS A N 1
ATOM 1368 C CA . LYS A 1 174 ? 4.793 8.589 -26.298 1.00 81.12 174 LYS A CA 1
ATOM 1369 C C . LYS A 1 174 ? 3.794 7.667 -25.599 1.00 81.12 174 LYS A C 1
ATOM 1371 O O . LYS A 1 174 ? 4.210 6.822 -24.813 1.00 81.12 174 LYS A O 1
ATOM 1376 N N . ASN A 1 175 ? 2.500 7.808 -25.886 1.00 83.69 175 ASN A N 1
ATOM 1377 C CA . ASN A 1 175 ? 1.464 6.983 -25.264 1.00 83.69 175 ASN A CA 1
ATOM 1378 C C . ASN A 1 175 ? 1.601 5.508 -25.654 1.00 83.69 175 ASN A C 1
ATOM 1380 O O . ASN A 1 175 ? 1.525 4.651 -24.781 1.00 83.69 175 ASN A O 1
ATOM 1384 N N . GLY A 1 176 ? 1.895 5.212 -26.924 1.00 85.06 176 GLY A N 1
ATOM 1385 C CA . GLY A 1 176 ? 2.142 3.841 -27.370 1.00 85.06 176 GLY A CA 1
ATOM 1386 C C . GLY A 1 176 ? 3.379 3.212 -26.719 1.00 85.06 176 GLY A C 1
ATOM 1387 O O . GLY A 1 176 ? 3.390 2.015 -26.442 1.00 85.06 176 GLY A O 1
ATOM 1388 N N . LEU A 1 177 ? 4.425 3.999 -26.437 1.00 84.75 177 LEU A N 1
ATOM 1389 C CA . LEU A 1 177 ? 5.593 3.516 -25.696 1.00 84.75 177 LEU A CA 1
ATOM 1390 C C . LEU A 1 177 ? 5.260 3.254 -24.221 1.00 84.75 177 LEU A C 1
ATOM 1392 O O . LEU A 1 177 ? 5.633 2.207 -23.698 1.00 84.75 177 LEU A O 1
ATOM 1396 N N . LEU A 1 178 ? 4.544 4.173 -23.566 1.00 86.38 178 LEU A N 1
ATOM 1397 C CA . LEU A 1 178 ? 4.092 4.005 -22.182 1.00 86.38 178 LEU A CA 1
ATOM 1398 C C . LEU A 1 178 ? 3.230 2.748 -22.022 1.00 86.38 178 LEU A C 1
ATOM 1400 O O . LEU A 1 178 ? 3.485 1.958 -21.118 1.00 86.38 178 LEU A O 1
ATOM 1404 N N . GLU A 1 179 ? 2.296 2.511 -22.942 1.00 87.06 179 GLU A N 1
ATOM 1405 C CA . GLU A 1 179 ? 1.436 1.326 -22.938 1.00 87.06 179 GLU A CA 1
ATOM 1406 C C . GLU A 1 179 ? 2.240 0.025 -23.085 1.00 87.06 179 GLU A C 1
ATOM 1408 O O . GLU A 1 179 ? 2.042 -0.918 -22.320 1.00 87.06 179 GLU A O 1
ATOM 1413 N N . LYS A 1 180 ? 3.226 -0.011 -23.995 1.00 84.94 180 LYS A N 1
ATOM 1414 C CA . LYS A 1 180 ? 4.149 -1.156 -24.139 1.00 84.94 180 LYS A CA 1
ATOM 1415 C C . LYS A 1 180 ? 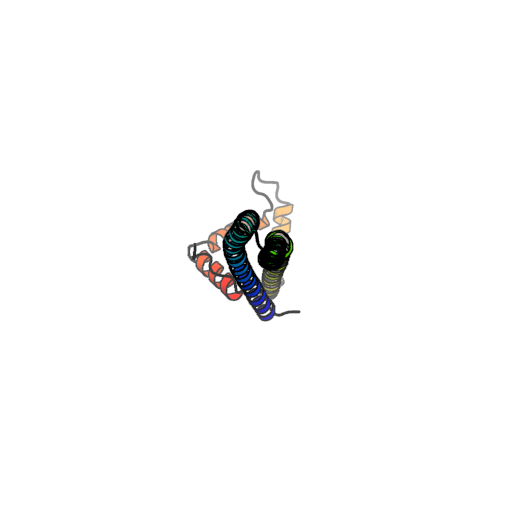4.969 -1.431 -22.876 1.00 84.94 180 LYS A C 1
ATOM 1417 O O . LYS A 1 180 ? 5.364 -2.568 -22.644 1.00 84.94 180 LYS A O 1
ATOM 1422 N N . MET A 1 181 ? 5.224 -0.400 -22.076 1.00 86.31 181 MET A N 1
ATOM 1423 C CA . MET A 1 181 ? 5.906 -0.491 -20.783 1.00 86.31 181 MET A CA 1
ATOM 1424 C C . MET A 1 181 ? 4.932 -0.709 -19.610 1.00 86.31 181 MET A C 1
ATOM 1426 O O . MET A 1 181 ? 5.339 -0.637 -18.454 1.00 86.31 181 MET A O 1
ATOM 1430 N N . GLY A 1 182 ? 3.645 -0.961 -19.878 1.00 82.88 182 GLY A N 1
ATOM 1431 C CA . GLY A 1 182 ? 2.632 -1.210 -18.850 1.00 82.88 182 GLY A CA 1
ATOM 1432 C C . GLY A 1 182 ? 2.212 0.030 -18.055 1.00 82.88 182 GLY A C 1
ATOM 1433 O O . GLY A 1 182 ? 1.603 -0.098 -16.994 1.00 82.88 182 GLY A O 1
ATOM 1434 N N . PHE A 1 183 ? 2.530 1.233 -18.537 1.00 86.81 183 PHE A N 1
ATOM 1435 C CA . PHE A 1 183 ? 2.115 2.487 -17.917 1.00 86.81 183 PHE A CA 1
ATOM 1436 C C . PHE A 1 183 ? 0.809 3.007 -18.532 1.00 86.81 183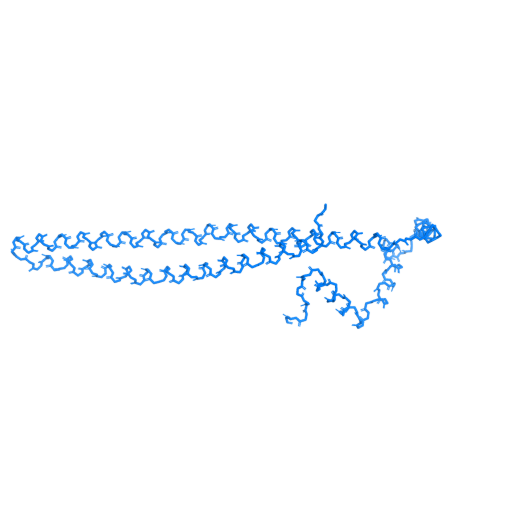 PHE A C 1
ATOM 1438 O O . PHE A 1 183 ? 0.602 2.883 -19.741 1.00 86.81 183 PHE A O 1
ATOM 1445 N N . PRO A 1 184 ? -0.068 3.637 -17.732 1.00 78.81 184 PRO A N 1
ATOM 1446 C CA . PRO A 1 184 ? -1.270 4.264 -18.263 1.00 78.81 184 PRO A CA 1
ATOM 1447 C C . PRO A 1 184 ? -0.909 5.452 -19.179 1.00 78.81 184 PRO A C 1
ATOM 1449 O O . PRO A 1 184 ? 0.035 6.190 -18.874 1.00 78.81 184 PRO A O 1
ATOM 1452 N N . PRO A 1 185 ? -1.656 5.673 -20.276 1.00 72.88 185 PRO A N 1
ATOM 1453 C CA . PRO A 1 185 ? -1.461 6.832 -21.140 1.00 72.88 185 PRO A CA 1
ATOM 1454 C C . PRO A 1 185 ? -1.812 8.130 -20.401 1.00 72.88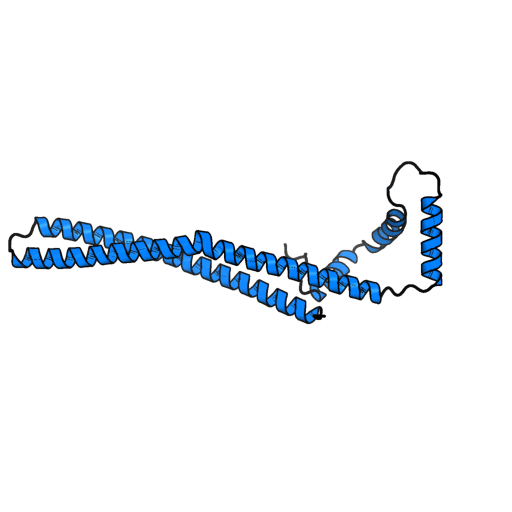 185 PRO A C 1
ATOM 1456 O O . PRO A 1 185 ? -2.732 8.176 -19.586 1.00 72.88 185 PRO A O 1
ATOM 1459 N N . GLU A 1 186 ? -1.108 9.218 -20.716 1.00 65.25 186 GLU A N 1
ATOM 1460 C CA . GLU A 1 186 ? -1.287 10.509 -20.029 1.00 65.25 186 GLU A CA 1
ATOM 1461 C C . GLU A 1 186 ? -2.622 11.207 -20.347 1.00 65.25 186 GLU A C 1
ATOM 1463 O O . GLU A 1 186 ? -2.967 12.193 -19.705 1.00 65.25 186 GLU A O 1
ATOM 1468 N N . SER A 1 187 ? -3.409 10.698 -21.299 1.00 53.75 187 SER A N 1
ATOM 1469 C CA . SER A 1 187 ? -4.704 11.263 -21.709 1.00 53.75 187 SER A CA 1
ATOM 1470 C C . SER A 1 187 ? -5.891 10.879 -20.804 1.00 53.75 187 SER A C 1
ATOM 1472 O O . SER A 1 187 ? -7.031 10.882 -21.262 1.00 53.75 187 SER A O 1
ATOM 1474 N N . MET A 1 188 ? -5.644 10.541 -19.535 1.00 43.56 188 MET A N 1
ATOM 1475 C CA . MET A 1 188 ? -6.673 10.279 -18.514 1.00 43.56 188 MET A CA 1
ATOM 1476 C C . MET A 1 188 ? -6.461 11.128 -17.246 1.00 43.56 188 MET A C 1
ATOM 1478 O O . MET A 1 188 ? -6.523 10.608 -16.134 1.00 43.56 188 MET A O 1
ATOM 1482 N N . ASN A 1 189 ? -6.216 12.430 -17.416 1.00 34.59 189 ASN A N 1
ATOM 1483 C CA . ASN A 1 189 ? -6.420 13.462 -16.392 1.00 34.59 189 ASN A CA 1
ATOM 1484 C C . ASN A 1 189 ? -7.105 14.676 -17.018 1.00 34.59 189 ASN A C 1
ATOM 1486 O O . ASN A 1 189 ? -6.646 15.098 -18.104 1.00 34.59 189 ASN A O 1
#

Foldseek 3Di:
DQALVNLLVVLVVLVVVLVVLVVVLVVLVVVLVVLVVVLVVLVVVLVVLVVVLVVDDDPVVNVVSVVVSVVSVVVNVVSVVSSVVSVCCSPPVSVVSSVVSVVVSVVSLVVSVVNVVVVVVVVPDDDPVRVVVVVVVQVCVVPDDDDPDDPDVVCVVVVVVVVVVCPPCVLVVVQVVCVVSNHHRPVPD

pLDDT: mean 85.86, std 14.64, range [34.59, 98.44]

Secondary structure (DSSP, 8-state):
---HHHHHHHHHHHHHHHHHHHHHHHHHHHHHHHHHHHHHHHHHHHHHHHHHHTT--SHHHHHHHHHHHHHHHHHHHHHHHHHHHHHHIIIIIHHHHHHHHHHHHHHHHHHHHHHHHHHHHHHS---HHHHHHHHHHHHHHHHS---SS-S-THHHHHHHHHHHTTSTHHHHHHHHHHHHTTPPPTT--

Nearest PDB structures (foldseek):
  3na7-assembly1_A  TM=7.211E-01  e=3.609E-01  Helicobacter pylori NCTC 11638
  5sw8-assembly1_B  TM=8.278E-01  e=4.755E-01  Homo sapiens
  4ilo-assembly1_A  TM=5.406E-01  e=8.255E-01  Chlamydia trachomatis L2/434/Bu
  4wpe-assembly1_A-2  TM=4.195E-01  e=6.621E-01  Saccharomyces cerevisiae S288C

Radius of gyration: 33.46 Å; Cα contacts (8 Å, |Δi|>4): 88; chains: 1; bounding box: 68×44×91 Å

Solvent-accessible surface area (backbone atoms only — not comparable to full-atom values): 10445 Å² total; per-residue (Å²): 131,82,50,65,68,55,41,36,51,51,37,52,53,42,52,48,51,50,52,51,52,52,51,49,50,54,51,51,55,51,49,40,56,54,47,54,54,49,40,55,52,38,52,51,53,34,54,51,41,61,54,50,47,76,74,53,84,51,72,71,58,39,53,52,46,51,55,49,38,51,54,38,48,51,50,35,54,52,45,51,52,53,40,50,54,51,51,48,40,57,67,50,54,50,47,53,53,52,51,52,43,52,50,53,39,52,51,39,52,49,53,43,51,52,53,51,49,52,56,48,54,65,70,61,67,69,50,73,66,57,50,46,55,51,50,53,52,51,50,52,61,70,70,46,78,85,63,89,77,80,75,66,63,67,56,51,60,50,44,53,55,49,54,68,60,55,49,87,62,33,63,56,55,51,32,55,50,33,46,77,63,67,37,81,53,83,89,79,120

Mean predicted aligned error: 9.49 Å

Sequence (189 aa):
MNTITDLVTQLNSATQALKDHRQDCATKTRRVRELESKLALLKGDVLSRETEINSLFEPSDVETAKTELLKATESVKSCEKAIENLQNFLKITSVSISSNISGQISELKKEIFDAKNDELLEQLSLTDEQISLLKEFVVINQLAPRRDSYGYYIGSAFGARYGELRGDEWKSVKNGLLEKMGFPPESMN